Protein AF-A0AAW1SME8-F1 (afdb_monomer)

Structure (mmCIF, N/CA/C/O backbone):
data_AF-A0AAW1SME8-F1
#
_entry.id   AF-A0AAW1SME8-F1
#
loop_
_atom_site.group_PDB
_atom_site.id
_atom_site.type_symbol
_atom_site.label_atom_id
_atom_site.label_alt_id
_atom_site.label_comp_id
_atom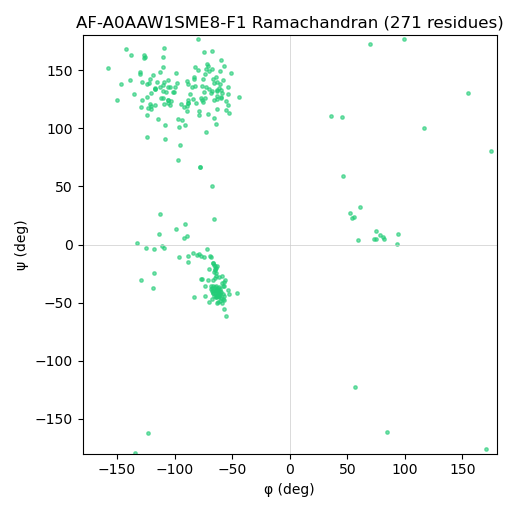_site.label_asym_id
_atom_site.label_entity_id
_atom_site.label_seq_id
_atom_site.pdbx_PDB_ins_code
_atom_site.Cartn_x
_atom_site.Cartn_y
_atom_site.Cartn_z
_atom_site.occupancy
_atom_site.B_iso_or_equiv
_atom_site.auth_seq_id
_atom_site.auth_comp_id
_atom_site.auth_asym_id
_atom_site.auth_atom_id
_atom_site.pdbx_PDB_model_num
ATOM 1 N N . MET A 1 1 ? -19.811 2.000 -17.789 1.00 40.28 1 MET A N 1
ATOM 2 C CA . MET A 1 1 ? -19.551 3.130 -16.869 1.00 40.28 1 MET A CA 1
ATOM 3 C C . MET A 1 1 ? -18.422 2.740 -15.931 1.00 40.28 1 MET A C 1
ATOM 5 O O . MET A 1 1 ? -18.573 1.763 -15.214 1.00 40.28 1 MET A O 1
ATOM 9 N N . ARG A 1 2 ? -17.283 3.439 -15.961 1.00 51.81 2 ARG A N 1
ATOM 10 C CA . ARG A 1 2 ? -16.283 3.337 -14.888 1.00 51.81 2 ARG A CA 1
ATOM 11 C C . ARG A 1 2 ? -16.635 4.415 -13.868 1.00 51.81 2 ARG A C 1
ATOM 13 O O . ARG A 1 2 ? -16.448 5.591 -14.146 1.00 51.81 2 ARG A O 1
ATOM 20 N N . CYS A 1 3 ? -17.239 4.009 -12.759 1.00 68.62 3 CYS A N 1
ATOM 21 C CA . CYS A 1 3 ? -17.529 4.879 -11.625 1.00 68.62 3 CYS A CA 1
ATOM 22 C C . CYS A 1 3 ? -16.360 4.745 -10.648 1.00 68.62 3 CYS A C 1
ATOM 24 O O . CYS A 1 3 ? -16.183 3.693 -10.037 1.00 68.62 3 CYS A O 1
ATOM 26 N N . THR A 1 4 ? -15.521 5.770 -10.557 1.00 83.25 4 THR A N 1
ATOM 27 C CA . THR A 1 4 ? -14.580 5.910 -9.443 1.00 83.25 4 THR A CA 1
ATOM 28 C C . THR A 1 4 ? -15.304 6.626 -8.312 1.00 83.25 4 THR A C 1
ATOM 30 O O . THR A 1 4 ? -15.912 7.670 -8.545 1.00 83.25 4 THR A O 1
ATOM 33 N N . LEU A 1 5 ? -15.254 6.070 -7.102 1.00 89.38 5 LEU A N 1
ATOM 34 C CA . LEU A 1 5 ? -15.845 6.698 -5.921 1.00 89.38 5 LEU A CA 1
ATOM 35 C C . LEU A 1 5 ? -15.136 8.025 -5.605 1.00 89.38 5 LEU A C 1
ATOM 37 O O . LEU A 1 5 ? -13.920 8.132 -5.777 1.00 89.38 5 LEU A O 1
ATOM 41 N N . SER A 1 6 ? -15.890 9.022 -5.131 1.00 94.62 6 SER A N 1
ATOM 42 C CA . SER A 1 6 ? -15.292 10.228 -4.545 1.00 94.62 6 SER A CA 1
ATOM 43 C C . SER A 1 6 ? -14.587 9.893 -3.227 1.00 94.62 6 SER A C 1
ATOM 45 O O . SER A 1 6 ? -14.798 8.821 -2.655 1.00 94.62 6 SER A O 1
ATOM 47 N N . ILE A 1 7 ? -13.772 10.817 -2.712 1.00 95.50 7 ILE A N 1
ATOM 48 C CA . ILE A 1 7 ? -13.099 10.630 -1.420 1.00 95.50 7 ILE A CA 1
ATOM 49 C C . ILE A 1 7 ? -14.123 10.461 -0.294 1.00 95.50 7 ILE A C 1
ATOM 51 O O . ILE A 1 7 ? -13.982 9.564 0.528 1.00 95.50 7 ILE A O 1
ATOM 55 N N . GLU A 1 8 ? -15.191 11.252 -0.287 1.00 96.25 8 GLU A N 1
ATOM 56 C CA . GLU A 1 8 ? -16.262 11.165 0.708 1.00 96.25 8 GLU A CA 1
ATOM 57 C C . GLU A 1 8 ? -16.999 9.824 0.617 1.00 96.25 8 GLU A C 1
ATOM 59 O O . GLU A 1 8 ? -17.300 9.208 1.639 1.00 96.25 8 GLU A O 1
ATOM 64 N N . ALA A 1 9 ? -17.243 9.331 -0.602 1.00 96.44 9 ALA A N 1
ATOM 65 C CA . ALA A 1 9 ? -17.854 8.024 -0.812 1.00 96.44 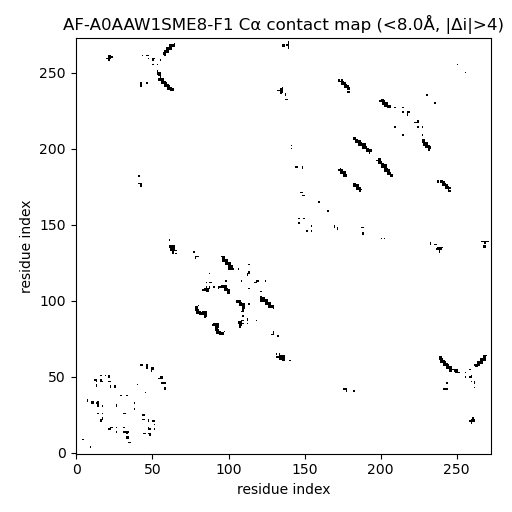9 ALA A CA 1
ATOM 66 C C . ALA A 1 9 ? -16.930 6.879 -0.360 1.00 96.44 9 ALA A C 1
ATOM 68 O O . ALA A 1 9 ? -17.407 5.907 0.223 1.00 96.44 9 ALA A O 1
ATOM 69 N N . LEU A 1 10 ? -15.613 7.001 -0.567 1.00 96.69 10 LEU A N 1
ATOM 70 C CA . LEU A 1 10 ? -14.625 6.058 -0.032 1.00 96.69 10 LEU A CA 1
ATOM 71 C C . LEU A 1 10 ? -14.601 6.077 1.500 1.00 96.69 10 LEU A C 1
ATOM 73 O O . LEU A 1 10 ? -14.616 5.014 2.115 1.00 96.69 10 LEU A O 1
ATOM 77 N N . GLN A 1 11 ? -14.615 7.261 2.118 1.00 98.19 11 GLN A N 1
ATOM 78 C CA . GLN A 1 11 ? -14.686 7.409 3.575 1.00 98.19 11 GLN A CA 1
ATOM 79 C C . GLN A 1 11 ? -15.938 6.724 4.140 1.00 98.19 11 GLN A C 1
ATOM 81 O O . GLN A 1 11 ? -15.833 5.942 5.083 1.00 98.19 11 GLN A O 1
ATOM 86 N N . ALA A 1 12 ? -17.102 6.959 3.528 1.00 98.12 12 ALA A N 1
ATOM 87 C CA . ALA A 1 12 ? -18.358 6.333 3.934 1.00 98.12 12 ALA A CA 1
ATOM 88 C C . ALA A 1 12 ? -18.333 4.806 3.755 1.00 98.12 12 ALA A C 1
ATOM 90 O O . ALA A 1 12 ? -18.831 4.069 4.604 1.00 98.12 12 ALA A O 1
ATOM 91 N N . ALA A 1 13 ? -17.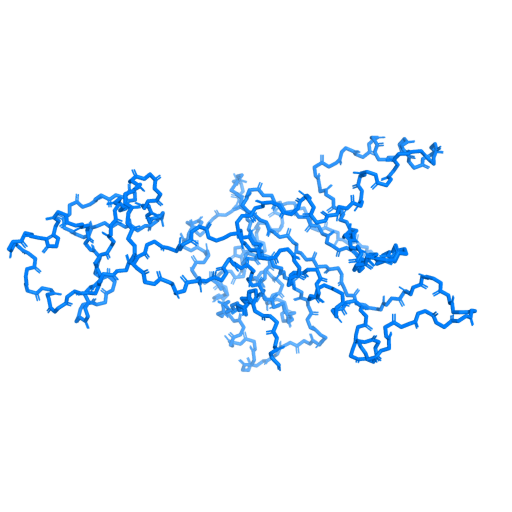721 4.311 2.676 1.00 98.00 13 ALA A N 1
ATOM 92 C CA . ALA A 1 13 ? -17.612 2.878 2.429 1.00 98.00 13 ALA A CA 1
ATOM 93 C C . ALA A 1 13 ? -16.680 2.176 3.437 1.00 98.00 13 ALA A C 1
ATOM 95 O O . ALA A 1 13 ? -16.973 1.060 3.863 1.00 98.00 13 ALA A O 1
ATOM 96 N N . VAL A 1 14 ? -15.595 2.830 3.869 1.00 98.44 14 VAL A N 1
ATOM 97 C CA . VAL A 1 14 ? -14.733 2.314 4.948 1.00 98.44 14 VAL A CA 1
ATOM 98 C C . VAL A 1 14 ? -15.494 2.272 6.275 1.00 98.44 14 VAL A C 1
ATOM 100 O O . VAL A 1 14 ? -15.461 1.256 6.966 1.00 98.44 14 VAL A O 1
ATOM 103 N N . GLU A 1 15 ? -16.240 3.327 6.618 1.00 98.50 15 GLU A N 1
ATOM 104 C CA . GLU A 1 15 ? -17.085 3.325 7.821 1.00 98.50 15 GLU A CA 1
ATOM 105 C C . GLU A 1 15 ? -18.137 2.205 7.787 1.00 98.50 15 GLU A C 1
ATOM 107 O O . GLU A 1 15 ? -18.342 1.520 8.791 1.00 98.50 15 GLU A O 1
ATOM 112 N N . ALA A 1 16 ? -18.759 1.959 6.630 1.00 98.50 16 ALA A N 1
ATOM 113 C CA . ALA A 1 16 ? -19.690 0.849 6.446 1.00 98.50 16 ALA A CA 1
ATOM 114 C C . ALA A 1 16 ? -19.004 -0.521 6.624 1.00 98.50 16 ALA A C 1
ATOM 116 O O . ALA A 1 16 ? -19.568 -1.418 7.257 1.00 98.50 16 ALA A O 1
ATOM 117 N N . ALA A 1 17 ? -17.767 -0.684 6.141 1.00 98.44 17 ALA A N 1
ATOM 118 C CA . ALA A 1 17 ? -16.976 -1.893 6.377 1.00 98.44 17 ALA A CA 1
ATOM 119 C C . ALA A 1 17 ? -16.712 -2.111 7.879 1.00 98.44 17 ALA A C 1
ATOM 121 O O . ALA A 1 17 ? -16.883 -3.226 8.386 1.00 98.44 17 ALA A O 1
ATOM 122 N N . TRP A 1 18 ? -16.375 -1.049 8.616 1.00 98.50 18 TRP A N 1
ATOM 123 C CA . TRP A 1 18 ? -16.206 -1.109 10.069 1.00 98.50 18 TRP A CA 1
ATOM 124 C C . TRP A 1 18 ? -17.494 -1.501 10.796 1.00 98.50 18 TRP A C 1
ATOM 126 O O . TRP A 1 18 ? -17.460 -2.357 11.682 1.00 98.50 18 TRP A O 1
ATOM 136 N N . GLN A 1 19 ? -18.640 -0.942 10.394 1.00 98.12 19 GLN A N 1
ATOM 137 C CA . GLN A 1 19 ? -19.956 -1.311 10.934 1.00 98.12 19 GLN A CA 1
ATOM 138 C C . GLN A 1 19 ? -20.299 -2.784 10.666 1.00 98.12 19 GLN A C 1
ATOM 140 O O . GLN A 1 19 ? -20.837 -3.464 11.538 1.00 98.12 19 GLN A O 1
ATOM 145 N N . ALA A 1 20 ? -19.908 -3.318 9.504 1.00 98.00 20 ALA A N 1
ATOM 146 C CA . ALA A 1 20 ? -20.034 -4.741 9.177 1.00 98.00 20 ALA A CA 1
ATOM 147 C C . ALA A 1 20 ? -19.044 -5.645 9.954 1.00 98.00 20 ALA A C 1
ATOM 149 O O . ALA A 1 20 ? -19.106 -6.881 9.872 1.00 98.00 20 ALA A O 1
ATOM 150 N N . GLY A 1 21 ? -18.150 -5.049 10.746 1.00 97.69 21 GLY A N 1
ATOM 151 C CA . GLY A 1 21 ? -17.227 -5.723 11.652 1.00 97.69 21 GLY A CA 1
ATOM 152 C C . GLY A 1 21 ? -15.844 -6.004 11.072 1.00 97.69 21 GLY A C 1
ATOM 153 O O . GLY A 1 21 ? -15.085 -6.722 11.723 1.00 97.69 21 GLY A O 1
ATOM 154 N N . PHE A 1 22 ? -15.514 -5.476 9.890 1.00 98.12 22 PHE A N 1
ATOM 155 C CA . PHE A 1 22 ? -14.155 -5.534 9.352 1.00 98.12 22 PHE A CA 1
ATOM 156 C C . PHE A 1 22 ? -13.257 -4.564 10.120 1.00 98.12 22 PHE A C 1
ATOM 158 O O . PHE A 1 22 ? -13.659 -3.442 10.398 1.00 98.12 22 PHE A O 1
ATOM 165 N N . ASP A 1 23 ? -12.055 -5.009 10.473 1.00 96.94 23 ASP A N 1
ATOM 166 C CA . ASP A 1 23 ? -11.003 -4.191 11.083 1.00 96.94 23 ASP A CA 1
ATOM 167 C C . ASP A 1 23 ? -11.452 -3.281 12.242 1.00 96.94 23 ASP A C 1
ATOM 169 O O . ASP A 1 23 ? -11.290 -2.060 12.243 1.00 96.94 23 ASP A O 1
ATOM 173 N N . ARG A 1 24 ? -12.009 -3.896 13.289 1.00 94.25 24 ARG A N 1
ATOM 174 C CA . ARG A 1 24 ? -12.420 -3.168 14.502 1.00 94.25 24 ARG A CA 1
ATOM 175 C C . ARG A 1 24 ? -11.275 -2.368 15.135 1.00 94.25 24 ARG A C 1
ATOM 177 O O . ARG A 1 24 ? -11.538 -1.334 15.739 1.00 94.25 24 ARG A O 1
ATOM 184 N N . ARG A 1 25 ? -10.029 -2.841 15.002 1.00 92.69 25 ARG A N 1
ATOM 185 C CA . ARG A 1 25 ? -8.838 -2.170 15.542 1.00 92.69 25 ARG A CA 1
ATOM 186 C C . ARG A 1 25 ? -8.537 -0.880 14.776 1.00 92.69 25 ARG A C 1
ATOM 188 O O . ARG A 1 25 ? -8.416 0.158 15.421 1.00 92.69 25 ARG A O 1
ATOM 195 N N . GLY A 1 26 ? -8.492 -0.916 13.441 1.00 90.75 26 GLY A N 1
ATOM 196 C CA . GLY A 1 26 ? -8.327 0.296 12.626 1.00 90.75 26 GLY A CA 1
ATOM 197 C C . GLY A 1 26 ? -9.466 1.297 12.838 1.00 90.75 26 GLY A C 1
ATOM 198 O O . GLY A 1 26 ? -9.228 2.492 13.024 1.00 90.75 26 GLY A O 1
ATOM 199 N N . ALA A 1 27 ? -10.705 0.804 12.961 1.00 95.44 27 ALA A N 1
ATOM 200 C CA . ALA A 1 27 ? -11.857 1.642 13.294 1.00 95.44 27 ALA A CA 1
ATOM 201 C C . ALA A 1 27 ? -11.665 2.394 14.624 1.00 95.44 27 ALA A C 1
ATOM 203 O O . ALA A 1 27 ? -11.867 3.606 14.679 1.00 95.44 27 ALA A O 1
ATOM 204 N N . GLN A 1 28 ? -11.228 1.703 15.682 1.00 94.81 28 GLN A N 1
ATOM 205 C CA . GLN A 1 28 ? -10.958 2.309 16.992 1.00 94.81 28 GLN A CA 1
ATOM 206 C C . GLN A 1 28 ? -9.833 3.348 16.929 1.00 94.81 28 GLN A C 1
ATOM 208 O O . GLN A 1 28 ? -9.991 4.446 17.462 1.00 94.81 28 GLN A O 1
ATOM 213 N N . GLN A 1 29 ? -8.732 3.041 16.234 1.00 91.44 29 GLN A N 1
ATOM 214 C CA . GLN A 1 29 ? -7.595 3.957 16.061 1.00 91.44 29 GLN A CA 1
ATOM 215 C C . GLN A 1 29 ? -8.000 5.276 15.394 1.00 91.44 29 GLN A C 1
ATOM 217 O O . GLN A 1 29 ? -7.465 6.335 15.718 1.00 91.44 29 GLN A O 1
ATOM 222 N N . LEU A 1 30 ? -8.982 5.226 14.493 1.00 93.31 30 LEU A N 1
ATOM 223 C CA . LEU A 1 30 ? -9.508 6.394 13.794 1.00 93.31 30 LEU A CA 1
ATOM 224 C C . LEU A 1 30 ? -10.807 6.923 14.417 1.00 93.31 30 LEU A C 1
ATOM 226 O O . LEU A 1 30 ? -11.466 7.777 13.823 1.00 93.31 30 LEU A O 1
ATOM 230 N N . GLY A 1 31 ? -11.178 6.482 15.622 1.00 95.88 31 GLY A N 1
ATOM 231 C CA . GLY A 1 31 ? -12.357 6.966 16.346 1.00 95.88 31 GLY A CA 1
ATOM 232 C C . GLY A 1 31 ? -13.678 6.715 15.613 1.00 95.88 31 GLY A C 1
ATOM 233 O O . GLY A 1 31 ? -14.582 7.542 15.691 1.00 95.88 31 GLY A O 1
ATOM 234 N N . HIS A 1 32 ? -13.759 5.620 14.853 1.00 96.44 32 HIS A N 1
ATOM 235 C CA . HIS A 1 32 ? -14.924 5.165 14.087 1.00 96.44 32 HIS A CA 1
ATOM 236 C C . HIS A 1 32 ? -15.487 6.194 13.095 1.00 96.44 32 HIS A C 1
ATOM 238 O O . HIS A 1 32 ? -16.662 6.127 12.739 1.00 96.44 32 HIS A O 1
ATOM 244 N N . ARG A 1 33 ? -14.667 7.159 12.654 1.00 97.56 33 ARG A N 1
ATOM 245 C CA . ARG A 1 33 ? -15.122 8.240 11.776 1.00 97.56 33 ARG A CA 1
ATOM 246 C C . ARG A 1 33 ? -14.034 8.753 10.839 1.00 97.56 33 ARG A C 1
ATOM 248 O O . ARG A 1 33 ? -13.002 9.257 11.293 1.00 97.56 33 ARG A O 1
ATOM 255 N N . LEU A 1 34 ? -14.336 8.723 9.548 1.00 98.06 34 LEU A N 1
ATOM 256 C CA . LEU A 1 34 ? -13.575 9.272 8.432 1.00 98.06 34 LEU A CA 1
ATOM 257 C C . LEU A 1 34 ? -14.334 10.355 7.664 1.00 98.06 34 LEU A C 1
ATOM 259 O O . LEU A 1 34 ? -13.698 11.324 7.249 1.00 98.06 34 LEU A O 1
ATOM 263 N N . VAL A 1 35 ? -15.651 10.224 7.483 1.00 98.00 35 VAL A N 1
ATOM 264 C CA . VAL A 1 35 ? -16.456 11.145 6.672 1.00 98.00 35 VAL A CA 1
ATOM 265 C C . VAL A 1 35 ? -16.358 12.563 7.227 1.00 98.00 35 VAL A C 1
ATOM 267 O O . VAL A 1 35 ? -16.590 12.818 8.415 1.00 98.00 35 VAL A O 1
ATOM 270 N N . GLY A 1 36 ? -15.997 13.498 6.345 1.00 96.31 36 GLY A N 1
ATOM 271 C CA . GLY A 1 36 ? -15.801 14.907 6.691 1.00 96.31 36 GLY A CA 1
ATOM 272 C C . GLY A 1 36 ? -14.502 15.186 7.453 1.00 96.31 36 GLY A C 1
ATOM 273 O O . GLY A 1 36 ? -14.325 16.281 7.984 1.00 96.31 36 GLY A O 1
ATOM 274 N N . THR A 1 37 ? -13.586 14.219 7.524 1.00 97.38 37 THR A N 1
ATOM 275 C CA . THR A 1 37 ? -12.263 14.388 8.138 1.00 97.38 37 THR A CA 1
ATOM 276 C C . THR A 1 37 ? -11.152 14.403 7.085 1.00 97.38 37 THR A C 1
ATOM 278 O O . THR A 1 37 ? -11.359 14.065 5.920 1.00 97.38 37 THR A O 1
ATOM 281 N N . ARG A 1 38 ? -9.940 14.777 7.516 1.00 95.31 38 ARG A N 1
ATOM 282 C CA . ARG A 1 38 ? -8.692 14.669 6.738 1.00 95.31 38 ARG A CA 1
ATOM 283 C C . ARG A 1 38 ? -7.727 13.645 7.342 1.00 95.31 38 ARG A C 1
ATOM 285 O O . ARG A 1 38 ? -6.513 13.793 7.222 1.00 95.31 38 ARG A O 1
ATOM 292 N N . LYS A 1 39 ? -8.261 12.657 8.068 1.00 94.19 39 LYS A N 1
ATOM 293 C CA . LYS A 1 39 ? -7.449 11.602 8.680 1.00 94.19 39 LYS A CA 1
ATOM 294 C C . LYS A 1 39 ? -6.763 10.796 7.588 1.00 94.19 39 LYS A C 1
ATOM 296 O O . LYS A 1 39 ? -7.354 10.520 6.545 1.00 94.19 39 LYS A O 1
ATOM 301 N N . TRP A 1 40 ? -5.510 10.452 7.837 1.00 92.06 40 TRP A N 1
ATOM 302 C CA . TRP A 1 40 ? -4.762 9.595 6.935 1.00 92.0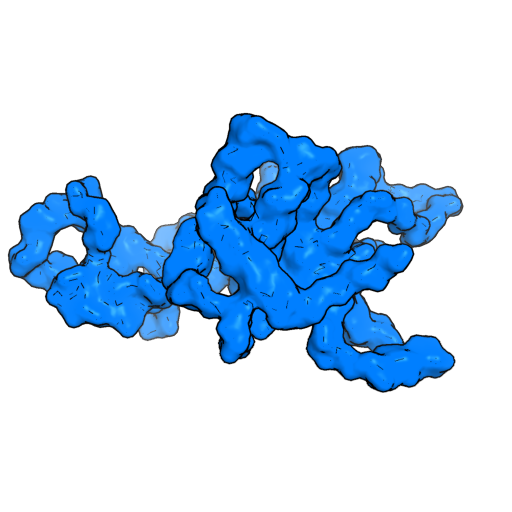6 40 TRP A CA 1
ATOM 303 C C . TRP A 1 40 ? -5.233 8.163 7.138 1.00 92.06 40 TRP A C 1
ATOM 305 O O . TRP A 1 40 ? -5.442 7.733 8.271 1.00 92.06 40 TRP A O 1
ATOM 315 N N . VAL A 1 41 ? -5.425 7.468 6.024 1.00 93.81 41 VAL A N 1
ATOM 316 C CA . VAL A 1 41 ? -5.760 6.047 5.983 1.00 93.81 41 VAL A CA 1
ATOM 317 C C . VAL A 1 41 ? -4.564 5.280 5.441 1.00 93.81 41 VAL A C 1
ATOM 319 O O . VAL A 1 41 ? -3.748 5.832 4.697 1.00 93.81 41 VAL A O 1
ATOM 322 N N . GLY A 1 42 ? -4.453 4.021 5.830 1.00 93.50 42 GLY A N 1
ATOM 323 C CA . GLY A 1 42 ? -3.374 3.140 5.428 1.00 93.50 42 GLY A CA 1
ATOM 324 C C . GLY A 1 42 ? -3.862 1.866 4.756 1.00 93.50 42 GLY A C 1
ATOM 325 O O . GLY A 1 42 ? -4.999 1.728 4.296 1.00 93.50 42 GLY A O 1
ATOM 326 N N . THR A 1 43 ? -2.950 0.904 4.720 1.00 95.19 43 THR A N 1
ATOM 327 C CA . THR A 1 43 ? -3.150 -0.424 4.142 1.00 95.19 43 THR A CA 1
ATOM 328 C C . THR A 1 43 ? -4.331 -1.168 4.774 1.00 95.19 43 THR A C 1
ATOM 330 O O . THR A 1 43 ? -5.047 -1.890 4.082 1.00 95.19 43 THR A O 1
ATOM 333 N N . THR A 1 44 ? -4.554 -0.985 6.077 1.00 95.25 44 THR A N 1
ATOM 334 C CA . THR A 1 44 ? -5.615 -1.643 6.852 1.00 95.25 44 THR A CA 1
ATOM 335 C C . THR A 1 44 ? -7.005 -1.174 6.438 1.00 95.25 44 THR A C 1
ATOM 337 O O . THR A 1 44 ? -7.853 -2.007 6.124 1.00 95.25 44 THR A O 1
ATOM 340 N N . GLU A 1 45 ? -7.225 0.134 6.298 1.00 97.62 45 GLU A N 1
ATOM 341 C CA . GLU A 1 45 ? -8.517 0.678 5.858 1.00 97.62 45 GLU A CA 1
ATOM 342 C C . GLU A 1 45 ? -8.827 0.300 4.408 1.00 97.62 45 GLU A C 1
ATOM 344 O O . GLU A 1 45 ? -9.960 -0.070 4.089 1.00 97.62 45 GLU A O 1
ATOM 349 N N . ALA A 1 46 ? -7.816 0.328 3.533 1.00 97.50 46 ALA A N 1
ATOM 350 C CA . ALA A 1 46 ? -7.962 -0.122 2.152 1.00 97.50 46 ALA A CA 1
ATOM 351 C C . ALA A 1 46 ? -8.333 -1.616 2.083 1.00 97.50 46 ALA A C 1
ATOM 353 O O . ALA A 1 46 ? -9.244 -2.002 1.345 1.00 97.50 46 ALA A O 1
ATOM 354 N N . ALA A 1 47 ? -7.681 -2.457 2.892 1.00 97.81 47 ALA A N 1
ATOM 355 C CA . ALA A 1 47 ? -7.992 -3.879 2.974 1.00 97.81 47 ALA A CA 1
ATOM 356 C C . ALA A 1 47 ? -9.385 -4.131 3.569 1.00 97.81 47 ALA A C 1
ATOM 358 O O . ALA A 1 47 ? -10.109 -4.980 3.051 1.00 97.81 47 ALA A O 1
ATOM 359 N N . ALA A 1 48 ? -9.786 -3.399 4.612 1.00 98.06 48 ALA A N 1
ATOM 360 C CA . ALA A 1 48 ? -11.115 -3.499 5.213 1.00 98.06 48 ALA A CA 1
ATOM 361 C C . ALA A 1 48 ? -12.214 -3.172 4.194 1.00 98.06 48 ALA A C 1
ATOM 363 O O . ALA A 1 48 ? -13.168 -3.941 4.051 1.00 98.06 48 ALA A O 1
ATOM 364 N N . LEU A 1 49 ? -12.035 -2.087 3.431 1.00 98.19 49 LEU A N 1
ATOM 365 C CA . LEU A 1 49 ? -12.945 -1.699 2.358 1.00 98.19 49 LEU A CA 1
ATOM 366 C C . LEU A 1 49 ? -13.091 -2.821 1.324 1.00 98.19 49 LEU A C 1
ATOM 368 O O . LEU A 1 49 ? -14.201 -3.290 1.081 1.00 98.19 49 LEU A O 1
ATOM 372 N N . LEU A 1 50 ? -11.980 -3.289 0.748 1.00 97.88 50 LEU A N 1
ATOM 373 C CA . LEU A 1 50 ? -11.997 -4.324 -0.292 1.00 97.88 50 LEU A CA 1
ATOM 374 C C . LEU A 1 50 ? -12.599 -5.641 0.218 1.00 97.88 50 LEU A C 1
ATOM 376 O O . LEU A 1 50 ? -13.449 -6.236 -0.446 1.00 97.88 50 LEU A O 1
ATOM 380 N N . ARG A 1 51 ? -12.214 -6.075 1.422 1.00 98.12 51 ARG A N 1
ATOM 381 C CA . ARG A 1 51 ? -12.722 -7.311 2.036 1.00 98.12 51 ARG A CA 1
ATOM 382 C C . ARG A 1 51 ? -14.211 -7.245 2.344 1.00 98.12 51 ARG A C 1
ATOM 384 O O . ARG A 1 51 ? -14.862 -8.284 2.288 1.00 98.12 51 ARG A O 1
ATOM 391 N N . SER A 1 52 ? -14.770 -6.061 2.601 1.00 97.88 52 SER A N 1
ATOM 392 C CA . SER A 1 52 ? -16.218 -5.915 2.795 1.00 97.88 52 SER A CA 1
ATOM 393 C C . SER A 1 52 ? -17.031 -6.258 1.539 1.00 97.88 52 SER A C 1
ATOM 395 O O . SER A 1 52 ? -18.160 -6.727 1.654 1.00 97.88 52 SER A O 1
ATOM 397 N N . PHE A 1 53 ? -16.421 -6.150 0.352 1.00 96.62 53 PHE A N 1
ATOM 398 C CA . PHE A 1 53 ? -16.974 -6.624 -0.923 1.00 96.62 53 PHE A CA 1
ATOM 399 C C . PHE A 1 53 ? -16.616 -8.086 -1.253 1.00 96.62 53 PHE A C 1
ATOM 401 O O . PHE A 1 53 ? -16.873 -8.549 -2.362 1.00 96.62 53 PHE A O 1
ATOM 408 N N . GLY A 1 54 ? -15.990 -8.819 -0.328 1.00 97.38 54 GLY A N 1
ATOM 409 C CA . GLY A 1 54 ? -15.522 -10.189 -0.550 1.00 97.38 54 GLY A CA 1
ATOM 410 C C . GLY A 1 54 ? -14.221 -10.295 -1.349 1.00 97.38 54 GLY A C 1
ATOM 411 O O . GLY A 1 54 ? -13.816 -11.400 -1.700 1.00 97.38 54 GLY A O 1
ATOM 412 N N . ILE A 1 55 ? -13.534 -9.184 -1.630 1.00 97.69 55 ILE A N 1
ATOM 413 C CA . ILE A 1 55 ? -12.245 -9.210 -2.331 1.00 97.69 55 ILE A CA 1
ATOM 414 C C . ILE A 1 55 ? -11.162 -9.707 -1.368 1.00 97.69 55 ILE A C 1
ATOM 416 O O . ILE A 1 55 ? -11.020 -9.205 -0.249 1.00 97.69 55 ILE A O 1
ATOM 420 N N . ARG A 1 56 ? -10.352 -10.673 -1.814 1.00 97.06 56 ARG A N 1
ATOM 421 C CA . ARG A 1 56 ? -9.275 -11.280 -1.018 1.00 97.06 56 ARG A CA 1
ATOM 422 C C . ARG A 1 56 ? -8.030 -10.391 -0.950 1.00 97.06 56 ARG A C 1
ATOM 424 O O . ARG A 1 56 ? -6.970 -10.725 -1.472 1.00 97.06 56 ARG A O 1
ATOM 431 N N . ALA A 1 57 ? -8.155 -9.239 -0.299 1.00 97.56 57 ALA A N 1
ATOM 432 C CA . ALA A 1 57 ? -7.022 -8.354 -0.047 1.00 97.56 57 ALA A CA 1
ATOM 433 C C . ALA A 1 57 ? -6.114 -8.925 1.059 1.00 97.56 57 ALA A C 1
ATOM 435 O O . ALA A 1 57 ? -6.576 -9.212 2.168 1.00 97.56 57 ALA A O 1
ATOM 436 N N . ARG A 1 58 ? -4.817 -9.065 0.793 1.00 95.38 58 ARG A N 1
ATOM 437 C CA . ARG A 1 58 ? -3.783 -9.531 1.733 1.00 95.38 58 ARG A CA 1
ATOM 438 C C . ARG A 1 58 ? -2.816 -8.403 2.052 1.00 95.38 58 ARG A C 1
ATOM 440 O O . ARG A 1 58 ? -2.576 -7.563 1.195 1.00 95.38 58 ARG A O 1
ATOM 447 N N . VAL A 1 59 ? -2.267 -8.405 3.265 1.00 94.00 59 VAL A N 1
ATOM 448 C CA . VAL A 1 59 ? -1.308 -7.397 3.739 1.00 94.00 59 VAL A CA 1
ATOM 449 C C . VAL A 1 59 ? 0.018 -8.083 4.045 1.00 94.00 59 VAL A C 1
ATOM 451 O O . VAL A 1 59 ? 0.035 -9.146 4.664 1.00 94.00 59 VAL A O 1
ATOM 454 N N . VAL A 1 60 ? 1.115 -7.483 3.602 1.00 92.06 60 VAL A N 1
ATOM 455 C CA . VAL A 1 60 ? 2.483 -7.950 3.823 1.00 92.06 60 VAL A CA 1
ATOM 456 C C . VAL A 1 60 ? 3.266 -6.827 4.477 1.00 92.06 60 VAL A C 1
ATOM 458 O O . VAL A 1 60 ? 3.300 -5.720 3.941 1.00 92.06 60 VAL A O 1
ATOM 461 N N . ASP A 1 61 ? 3.899 -7.130 5.604 1.00 89.38 61 ASP A N 1
ATOM 462 C CA . ASP A 1 61 ? 4.754 -6.202 6.332 1.00 89.38 61 ASP A CA 1
ATOM 463 C C . ASP A 1 61 ? 6.220 -6.517 6.034 1.00 89.38 61 ASP A C 1
ATOM 465 O O . ASP A 1 61 ? 6.663 -7.663 6.148 1.00 89.38 61 ASP A O 1
ATOM 469 N N . PHE A 1 62 ? 6.979 -5.481 5.691 1.00 88.19 62 PHE A N 1
ATOM 470 C CA . PHE A 1 62 ? 8.423 -5.534 5.524 1.00 88.19 62 PHE A CA 1
ATOM 471 C C . PHE A 1 62 ? 9.064 -4.656 6.594 1.00 88.19 62 PHE A C 1
ATOM 473 O O . PHE A 1 62 ? 8.992 -3.425 6.532 1.00 88.19 62 PHE A O 1
ATOM 480 N N . THR A 1 63 ? 9.690 -5.295 7.578 1.00 79.81 63 THR A N 1
ATOM 481 C CA . THR A 1 63 ? 10.374 -4.631 8.693 1.00 79.81 63 THR A CA 1
ATOM 482 C C . THR A 1 63 ? 11.821 -5.119 8.789 1.00 79.81 63 THR A C 1
ATOM 484 O O . THR A 1 63 ? 12.202 -6.136 8.200 1.00 79.81 63 THR A O 1
ATOM 487 N N . GLY A 1 64 ? 12.679 -4.368 9.480 1.00 63.00 64 GLY A N 1
ATOM 488 C CA . GLY A 1 64 ? 14.068 -4.776 9.688 1.00 63.00 64 GLY A CA 1
ATOM 489 C C . GLY A 1 64 ? 14.178 -6.062 10.507 1.00 63.00 64 GLY A C 1
ATOM 490 O O . GLY A 1 64 ? 13.571 -6.189 11.567 1.00 63.00 64 GLY A O 1
ATOM 491 N N . ALA A 1 65 ? 14.986 -7.016 10.036 1.00 46.00 65 ALA A N 1
ATOM 492 C CA . ALA A 1 65 ? 15.294 -8.223 10.794 1.00 46.00 65 ALA A CA 1
ATOM 493 C C . ALA A 1 65 ? 16.186 -7.898 12.006 1.00 46.00 65 ALA A C 1
ATOM 495 O O . ALA A 1 65 ? 17.200 -7.209 11.889 1.00 46.00 65 ALA A O 1
ATOM 496 N N . SER A 1 66 ? 15.831 -8.448 13.165 1.00 39.75 66 SER A N 1
ATOM 497 C CA . SER A 1 66 ? 16.634 -8.435 14.386 1.00 39.75 66 SER A CA 1
ATOM 498 C C . SER A 1 66 ? 17.946 -9.207 14.188 1.00 39.75 66 SER A C 1
ATOM 500 O O . SER A 1 66 ? 17.925 -10.427 13.995 1.00 39.75 66 SER A O 1
ATOM 502 N N . GLN A 1 67 ? 19.092 -8.530 14.290 1.00 37.25 67 GLN A N 1
ATOM 503 C CA . GLN A 1 67 ? 20.337 -9.208 14.650 1.00 37.25 67 GLN A CA 1
ATOM 504 C C . GLN A 1 67 ? 20.326 -9.436 16.161 1.00 37.25 67 GLN A C 1
ATOM 506 O O . GLN A 1 67 ? 20.403 -8.498 16.948 1.00 37.25 67 GLN A O 1
ATOM 511 N N . SER A 1 68 ? 20.217 -10.696 16.569 1.00 34.19 68 SER A N 1
ATOM 512 C CA . SER A 1 68 ? 20.674 -11.127 17.882 1.00 34.19 68 SER A CA 1
ATOM 513 C C . SER A 1 68 ? 22.203 -11.150 17.858 1.00 34.19 68 SER A C 1
ATOM 515 O O . SER A 1 68 ? 22.800 -12.125 17.401 1.00 34.19 68 SER A O 1
ATOM 517 N N . THR A 1 69 ? 22.844 -10.088 18.331 1.00 30.59 69 THR A N 1
ATOM 518 C CA . THR A 1 69 ? 24.266 -10.120 18.685 1.00 30.59 69 THR A CA 1
ATOM 519 C C . THR A 1 69 ? 24.443 -9.569 20.090 1.00 30.59 69 THR A C 1
ATOM 521 O O . THR A 1 69 ? 24.086 -8.438 20.410 1.00 30.59 69 THR A O 1
ATOM 524 N N . SER A 1 70 ? 24.944 -10.448 20.949 1.00 34.31 70 SER A N 1
ATOM 525 C CA . SER A 1 70 ? 25.286 -10.211 22.341 1.00 34.31 70 SER A CA 1
ATOM 526 C C . SER A 1 70 ? 26.230 -9.016 22.525 1.00 34.31 70 SER A C 1
ATOM 528 O O . SER A 1 70 ? 27.230 -8.902 21.827 1.00 34.31 70 SER A O 1
ATOM 530 N N . GLN A 1 71 ? 25.898 -8.197 23.529 1.00 41.03 71 GLN A N 1
ATOM 531 C CA . GLN A 1 71 ? 26.762 -7.384 24.403 1.00 41.03 71 GLN A CA 1
ATOM 532 C C . GLN A 1 71 ? 27.905 -6.552 23.785 1.00 41.03 71 GLN A C 1
ATOM 534 O O . GLN A 1 71 ? 28.974 -7.070 23.487 1.00 41.03 71 GLN A O 1
ATOM 539 N N . ASN A 1 72 ? 27.748 -5.221 23.787 1.00 34.38 72 ASN A N 1
ATOM 540 C CA . ASN A 1 72 ? 28.407 -4.277 24.719 1.00 34.38 72 ASN A CA 1
ATOM 541 C C . ASN A 1 72 ? 28.521 -2.870 24.106 1.00 34.38 72 ASN A C 1
ATOM 543 O O . ASN A 1 72 ? 29.093 -2.702 23.036 1.00 34.38 72 ASN A O 1
ATOM 547 N N . GLY A 1 73 ? 28.096 -1.847 24.859 1.00 30.62 73 GLY A N 1
ATOM 548 C CA . GLY A 1 73 ? 28.613 -0.480 24.699 1.00 30.62 73 GLY A CA 1
ATOM 549 C C . GLY A 1 73 ? 27.616 0.599 24.257 1.00 30.62 73 GLY A C 1
ATOM 550 O O . GLY A 1 73 ? 27.349 0.767 23.078 1.00 30.62 73 GLY A O 1
ATOM 551 N N . ARG A 1 74 ? 27.149 1.369 25.252 1.00 37.25 74 ARG A N 1
ATOM 552 C CA . ARG A 1 74 ? 26.865 2.825 25.272 1.00 37.25 74 ARG A CA 1
ATOM 553 C C . ARG A 1 74 ? 26.295 3.491 24.001 1.00 37.25 74 ARG A C 1
ATOM 555 O O . ARG A 1 74 ? 27.028 3.796 23.068 1.00 37.25 74 ARG A O 1
ATOM 562 N N . GLY A 1 75 ? 25.021 3.898 24.082 1.00 32.06 75 GLY A N 1
ATOM 563 C CA . GLY A 1 75 ? 24.402 4.880 23.179 1.00 32.06 75 GLY A CA 1
ATOM 564 C C . GLY A 1 75 ? 22.895 5.066 23.418 1.00 32.06 75 GLY A C 1
ATOM 565 O O . GLY A 1 75 ? 22.079 4.489 22.708 1.00 32.06 75 GLY A O 1
ATOM 566 N N . GLU A 1 76 ? 22.517 5.860 24.425 1.00 44.47 76 GLU A N 1
ATOM 567 C CA . GLU A 1 76 ? 21.132 6.142 24.856 1.00 44.47 76 GLU A CA 1
ATOM 568 C C . GLU A 1 76 ? 20.382 7.159 23.966 1.00 44.47 76 GLU A C 1
ATOM 570 O O . GLU A 1 76 ? 20.032 8.248 24.414 1.00 44.47 76 GLU A O 1
ATOM 575 N N . ALA A 1 77 ? 20.086 6.831 22.705 1.00 41.62 77 ALA A N 1
ATOM 576 C CA . ALA A 1 77 ? 19.318 7.759 21.853 1.00 41.62 77 ALA A CA 1
ATOM 577 C C . ALA A 1 77 ? 18.142 7.150 21.066 1.00 41.62 77 ALA A C 1
ATOM 579 O O . ALA A 1 77 ? 17.467 7.881 20.347 1.00 41.62 77 ALA A O 1
ATOM 580 N N . GLY A 1 78 ? 17.851 5.849 21.199 1.00 50.31 78 GLY A N 1
ATOM 581 C CA . GLY A 1 78 ? 16.902 5.165 20.300 1.00 50.31 78 GLY A CA 1
ATOM 582 C C . GLY A 1 78 ? 15.713 4.431 20.927 1.00 50.31 78 GLY A C 1
ATOM 583 O O . GLY A 1 78 ? 14.893 3.902 20.184 1.00 50.31 78 GLY A O 1
ATOM 584 N N . ASN A 1 79 ? 15.581 4.367 22.255 1.00 61.09 79 ASN A N 1
ATOM 585 C CA . ASN A 1 79 ? 14.612 3.460 22.882 1.00 61.09 79 ASN A CA 1
ATOM 586 C C . ASN A 1 79 ? 13.285 4.163 23.196 1.00 61.09 79 ASN A C 1
ATOM 588 O O . ASN A 1 79 ? 13.096 4.653 24.305 1.00 61.09 79 ASN A O 1
ATOM 592 N N . VAL A 1 80 ? 12.362 4.240 22.238 1.00 66.31 80 VAL A N 1
ATOM 593 C CA . VAL A 1 80 ? 10.998 4.759 22.461 1.00 66.31 80 VAL A CA 1
ATOM 594 C C . VAL A 1 80 ? 9.991 3.738 21.940 1.00 66.31 80 VAL A C 1
ATOM 596 O O . VAL A 1 80 ? 10.211 3.161 20.880 1.00 66.31 80 VAL A O 1
ATOM 599 N N . HIS A 1 81 ? 8.890 3.524 22.665 1.00 67.88 81 HIS A N 1
ATOM 600 C CA . HIS A 1 81 ? 7.773 2.662 22.263 1.00 67.88 81 HIS A CA 1
ATOM 601 C C . HIS A 1 81 ? 6.544 3.522 21.904 1.00 67.88 81 HIS A C 1
ATOM 603 O O . HIS A 1 81 ? 5.754 3.860 22.793 1.00 67.88 81 HIS A O 1
ATOM 609 N N . PRO A 1 82 ? 6.375 3.929 20.627 1.00 68.31 82 PRO A N 1
ATOM 610 C CA . PRO A 1 82 ? 5.261 4.773 20.199 1.00 68.31 82 PRO A CA 1
ATOM 611 C C . PRO A 1 82 ? 3.914 4.091 20.448 1.00 68.31 82 PRO A C 1
ATOM 613 O O . PRO A 1 82 ? 3.767 2.900 20.192 1.00 68.31 82 PRO A O 1
ATOM 616 N N . GLY A 1 83 ? 2.927 4.844 20.936 1.00 74.25 83 GLY A N 1
ATOM 617 C CA . GLY A 1 83 ? 1.571 4.328 21.164 1.00 74.25 83 GLY A CA 1
ATOM 618 C C . GLY A 1 83 ? 1.410 3.415 22.384 1.00 74.25 83 GLY A C 1
ATOM 619 O O . GLY A 1 83 ? 0.316 2.905 22.594 1.00 74.25 83 GLY A O 1
ATOM 620 N N . VAL A 1 84 ? 2.458 3.225 23.194 1.00 78.75 84 VAL A N 1
ATOM 621 C CA . VAL A 1 84 ? 2.401 2.439 24.435 1.00 78.75 84 VAL A CA 1
ATOM 622 C C . VAL A 1 84 ? 2.417 3.376 25.638 1.00 78.75 84 VAL A C 1
ATOM 624 O O . VAL A 1 84 ? 3.335 4.192 25.777 1.00 78.75 84 VAL A O 1
ATOM 627 N N . GLN A 1 85 ? 1.410 3.245 26.499 1.00 88.38 85 GLN A N 1
ATOM 628 C CA . GLN A 1 85 ? 1.274 3.981 27.753 1.00 88.38 85 GLN A CA 1
ATOM 629 C C . GLN A 1 85 ? 1.767 3.123 28.923 1.00 88.38 85 GLN A C 1
ATOM 631 O O . GLN A 1 85 ? 1.497 1.932 28.967 1.00 88.38 85 GLN A O 1
ATOM 636 N N . CYS A 1 86 ? 2.485 3.725 29.870 1.00 91.31 86 CYS A N 1
ATOM 637 C CA . CYS A 1 86 ? 2.809 3.088 31.145 1.00 91.31 86 CYS A CA 1
ATOM 638 C C . CYS A 1 86 ? 1.580 3.084 32.072 1.00 91.31 86 CYS A C 1
ATOM 640 O O . CYS A 1 86 ? 1.079 4.162 32.396 1.00 91.31 86 CYS A O 1
ATOM 642 N N . ASP A 1 87 ? 1.151 1.925 32.571 1.00 91.00 87 ASP A N 1
ATOM 643 C CA . ASP A 1 87 ? 0.016 1.787 33.500 1.00 91.00 87 ASP A CA 1
ATOM 644 C C . ASP A 1 87 ? 0.296 2.343 34.903 1.00 91.00 87 ASP A C 1
ATOM 646 O O . ASP A 1 87 ? -0.627 2.662 35.650 1.00 91.00 87 ASP A O 1
ATOM 650 N N . GLY A 1 88 ? 1.571 2.486 35.278 1.00 88.06 88 GLY A N 1
ATOM 651 C CA . GLY A 1 88 ? 1.958 3.010 36.589 1.00 88.06 88 GLY A CA 1
ATOM 652 C C . GLY A 1 88 ? 1.973 4.538 36.671 1.00 88.06 88 GLY A C 1
ATOM 653 O O . GLY A 1 88 ? 1.480 5.110 37.639 1.00 88.06 88 GLY A O 1
ATOM 654 N N . CYS A 1 89 ? 2.542 5.212 35.665 1.00 89.25 89 CYS A N 1
ATOM 655 C CA . CYS A 1 89 ? 2.718 6.673 35.670 1.00 89.25 89 CYS A CA 1
ATOM 656 C C . CYS A 1 89 ? 1.972 7.410 34.551 1.00 89.25 89 CYS A C 1
ATOM 658 O O . CYS A 1 89 ? 2.041 8.635 34.481 1.00 89.25 89 CYS A O 1
ATOM 660 N N . GLY A 1 90 ? 1.303 6.693 33.644 1.00 83.62 90 GLY A N 1
ATOM 661 C CA . GLY A 1 90 ? 0.594 7.279 32.505 1.00 83.62 90 GLY A CA 1
ATOM 662 C C . GLY A 1 90 ? 1.494 7.809 31.383 1.00 83.62 90 GLY A C 1
ATOM 663 O O . GLY A 1 90 ? 0.991 8.395 30.429 1.00 83.62 90 GLY A O 1
ATOM 664 N N . GLN A 1 91 ? 2.818 7.626 31.456 1.00 81.56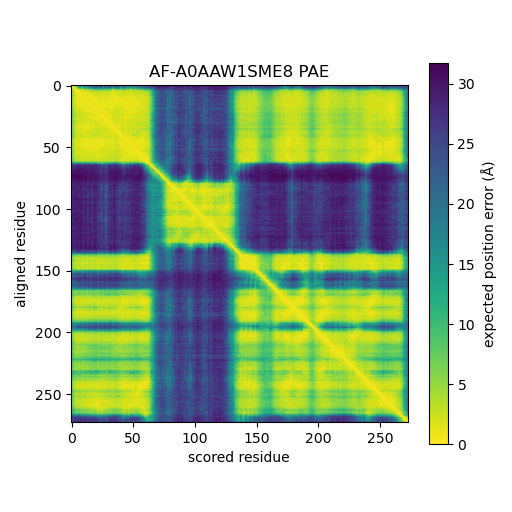 91 GLN A N 1
ATOM 665 C CA . GLN A 1 91 ? 3.734 8.117 30.425 1.00 81.56 91 GLN A CA 1
ATOM 666 C C . GLN A 1 91 ? 3.461 7.446 29.070 1.00 81.56 91 GLN A C 1
ATOM 668 O O . GLN A 1 91 ? 3.563 6.226 28.951 1.00 81.56 91 GLN A O 1
ATOM 673 N N . ILE A 1 92 ? 3.227 8.257 28.035 1.00 75.50 92 ILE A N 1
ATOM 674 C CA . ILE A 1 92 ? 3.134 7.838 26.633 1.00 75.50 92 ILE A CA 1
ATOM 675 C C . ILE A 1 92 ? 3.924 8.814 25.734 1.00 75.50 92 ILE A C 1
ATOM 677 O O . ILE A 1 92 ? 3.734 10.027 25.839 1.00 75.50 92 ILE A O 1
ATOM 681 N N . PRO A 1 93 ? 4.819 8.334 24.848 1.00 74.56 93 PRO A N 1
ATOM 682 C CA . PRO A 1 93 ? 5.302 6.955 24.742 1.00 74.56 93 PRO A CA 1
ATOM 683 C C . PRO A 1 93 ? 6.234 6.563 25.903 1.00 74.56 93 PRO A C 1
ATOM 685 O O . PRO A 1 93 ? 6.947 7.411 26.458 1.00 74.56 93 PRO A O 1
ATOM 688 N N . ILE A 1 94 ? 6.296 5.268 26.228 1.00 81.94 94 ILE A N 1
ATOM 689 C CA . ILE A 1 94 ? 7.344 4.732 27.112 1.00 81.94 94 ILE A CA 1
ATOM 690 C C . ILE A 1 94 ? 8.717 5.001 26.475 1.00 81.94 94 ILE A C 1
ATOM 692 O O . ILE A 1 94 ? 8.962 4.659 25.316 1.00 81.94 94 ILE A O 1
ATOM 696 N N . ARG A 1 95 ? 9.608 5.639 27.244 1.00 77.25 95 ARG A N 1
ATOM 697 C CA . ARG A 1 95 ? 11.010 5.904 26.882 1.00 77.25 95 ARG A CA 1
ATOM 698 C C . ARG A 1 95 ? 11.914 4.966 27.683 1.00 77.25 95 ARG A C 1
ATOM 700 O O . ARG A 1 95 ? 11.721 4.824 28.887 1.00 77.25 95 ARG A O 1
ATOM 707 N N . GLY A 1 96 ? 12.899 4.365 27.029 1.00 75.38 96 GLY A N 1
ATOM 708 C CA . GLY A 1 96 ? 13.719 3.289 27.581 1.00 75.38 96 GLY A CA 1
ATOM 709 C C . GLY A 1 96 ? 13.067 1.909 27.417 1.00 75.38 96 GLY A C 1
ATOM 710 O O . GLY A 1 96 ? 12.191 1.748 26.567 1.00 75.38 96 GLY A O 1
ATOM 711 N N . PRO A 1 97 ? 13.502 0.903 28.197 1.00 78.94 97 PRO A N 1
ATOM 712 C CA . PRO A 1 97 ? 12.897 -0.427 28.192 1.00 78.94 97 PRO A CA 1
ATOM 713 C C . PRO A 1 97 ? 11.422 -0.384 28.619 1.00 78.94 97 PRO A C 1
ATOM 715 O O . PRO A 1 97 ? 11.081 0.250 29.624 1.00 78.94 97 PRO A O 1
ATOM 718 N N . ARG A 1 98 ? 10.562 -1.088 27.877 1.00 88.06 98 ARG A N 1
ATOM 719 C CA . ARG A 1 98 ? 9.177 -1.395 28.262 1.00 88.06 98 ARG A CA 1
ATOM 720 C C . ARG A 1 98 ? 9.158 -2.707 29.042 1.00 88.06 98 ARG A C 1
ATOM 722 O O . ARG A 1 98 ? 9.855 -3.640 28.670 1.00 88.06 98 ARG A O 1
ATOM 729 N N . TYR A 1 99 ? 8.344 -2.809 30.082 1.00 90.00 99 TYR A N 1
ATOM 730 C CA . TYR A 1 99 ? 8.186 -4.026 30.878 1.00 90.00 99 TYR A CA 1
ATOM 731 C C . TYR A 1 99 ? 6.741 -4.497 30.829 1.00 90.00 99 TYR A C 1
ATOM 733 O O . TYR A 1 99 ? 5.867 -3.789 31.310 1.00 90.00 99 TYR A O 1
ATOM 741 N N . HIS A 1 100 ? 6.495 -5.679 30.274 1.00 86.94 100 HIS A N 1
ATOM 742 C CA . HIS A 1 100 ? 5.156 -6.262 30.201 1.00 86.94 100 HIS A CA 1
ATOM 743 C C . HIS A 1 100 ? 4.954 -7.295 31.312 1.00 86.94 100 HIS A C 1
ATOM 745 O O . HIS A 1 100 ? 5.848 -8.111 31.557 1.00 86.94 100 HIS A O 1
ATOM 751 N N . SER A 1 101 ? 3.805 -7.273 31.988 1.00 88.25 101 SER A N 1
ATOM 752 C CA . SER A 1 101 ? 3.457 -8.296 32.980 1.00 88.25 101 SER A CA 1
ATOM 753 C C . SER A 1 101 ? 3.233 -9.650 32.307 1.00 88.25 101 SER A C 1
ATOM 755 O O . SER A 1 101 ? 2.496 -9.758 31.337 1.00 88.25 101 SER A O 1
ATOM 757 N N . ALA A 1 102 ? 3.830 -10.714 32.841 1.00 82.69 102 ALA A N 1
ATOM 758 C CA . ALA A 1 102 ? 3.557 -12.070 32.366 1.00 82.69 102 ALA A CA 1
ATOM 759 C C . ALA A 1 102 ? 2.214 -12.628 32.876 1.00 82.69 102 ALA A C 1
ATOM 761 O O . ALA A 1 102 ? 1.801 -13.705 32.452 1.00 82.69 102 ALA A O 1
ATOM 762 N N . VAL A 1 103 ? 1.566 -11.932 33.817 1.00 82.25 103 VAL A N 1
ATOM 763 C CA . VAL A 1 103 ? 0.355 -12.398 34.512 1.00 82.25 103 VAL A CA 1
ATOM 764 C C . VAL A 1 103 ? -0.857 -11.500 34.277 1.00 82.25 103 VAL A C 1
ATOM 766 O O . VAL A 1 103 ? -1.984 -11.983 34.371 1.00 82.25 103 VAL A O 1
ATOM 769 N N . LEU A 1 104 ? -0.650 -10.224 33.942 1.00 77.31 104 LEU A N 1
ATOM 770 C CA . LEU A 1 104 ? -1.722 -9.283 33.626 1.00 77.31 104 LEU A CA 1
ATOM 771 C C . LEU A 1 104 ? -1.713 -8.933 32.128 1.00 77.31 104 LEU A C 1
ATOM 773 O O . LEU A 1 104 ? -0.682 -8.490 31.619 1.00 77.31 104 LEU A O 1
ATOM 777 N N . PRO A 1 105 ? -2.844 -9.103 31.417 1.00 78.38 105 PRO A N 1
ATOM 778 C CA . PRO A 1 105 ? -2.947 -8.735 30.010 1.00 78.38 105 PRO A CA 1
ATOM 779 C C . PRO A 1 105 ? -2.844 -7.218 29.839 1.00 78.38 105 PRO A C 1
ATOM 781 O O . PRO A 1 105 ? -3.371 -6.464 30.653 1.00 78.38 105 PRO A O 1
ATOM 784 N N . ASP A 1 106 ? -2.175 -6.794 28.766 1.00 81.19 106 ASP A N 1
ATOM 785 C CA . ASP A 1 106 ? -1.989 -5.387 28.380 1.00 81.19 106 ASP A CA 1
ATOM 786 C C . ASP A 1 106 ? -1.391 -4.477 29.473 1.00 81.19 106 ASP A C 1
ATOM 788 O O . ASP A 1 106 ? -1.561 -3.266 29.413 1.00 81.19 106 ASP A O 1
ATOM 792 N N . TYR A 1 107 ? -0.675 -5.044 30.453 1.00 87.94 107 TYR A N 1
ATOM 793 C CA . TYR A 1 107 ? -0.072 -4.279 31.545 1.00 87.94 107 TYR A CA 1
ATOM 794 C C . TYR A 1 107 ? 1.402 -3.974 31.263 1.00 87.94 107 TYR A C 1
ATOM 796 O O . TYR A 1 107 ? 2.258 -4.865 31.326 1.00 87.94 107 TYR A O 1
ATOM 804 N N . ASP A 1 108 ? 1.701 -2.714 30.962 1.00 91.19 108 ASP A N 1
ATOM 805 C CA . ASP A 1 108 ? 3.006 -2.214 30.555 1.00 91.19 108 ASP A CA 1
ATOM 806 C C . ASP A 1 108 ? 3.539 -1.143 31.508 1.00 91.19 108 ASP A C 1
ATOM 808 O O . ASP A 1 108 ? 2.893 -0.143 31.806 1.00 91.19 108 ASP A O 1
ATOM 812 N N . LEU A 1 109 ? 4.786 -1.298 31.946 1.00 91.06 109 LEU A N 1
ATOM 813 C CA . LEU A 1 109 ? 5.475 -0.341 32.803 1.00 91.06 109 LEU A CA 1
ATOM 814 C C . LEU A 1 109 ? 6.720 0.225 32.119 1.00 91.06 109 LEU A C 1
ATOM 816 O O . LEU A 1 109 ? 7.435 -0.465 31.389 1.00 91.06 109 LEU A O 1
ATOM 820 N N . CYS A 1 110 ? 7.025 1.493 32.394 1.00 91.06 110 CYS A N 1
ATOM 821 C CA . CYS A 1 110 ? 8.350 2.047 32.133 1.00 91.06 110 CYS A CA 1
ATOM 822 C C . CYS A 1 110 ? 9.357 1.541 33.180 1.00 91.06 110 CYS A C 1
ATOM 824 O O . CYS A 1 110 ? 8.973 1.048 34.242 1.00 91.06 110 CYS A O 1
ATOM 826 N N . ALA A 1 111 ? 10.654 1.719 32.917 1.00 87.50 111 ALA A N 1
ATOM 827 C CA . ALA A 1 111 ? 11.715 1.288 33.831 1.00 87.50 111 ALA A CA 1
ATOM 828 C C . ALA A 1 111 ? 11.564 1.832 35.265 1.00 87.50 111 ALA A C 1
ATOM 830 O O . ALA A 1 111 ? 11.784 1.097 36.224 1.00 87.50 111 ALA A O 1
ATOM 831 N N . ALA A 1 112 ? 11.133 3.089 35.422 1.00 88.00 112 ALA A N 1
ATOM 832 C CA . ALA A 1 112 ? 10.929 3.688 36.741 1.00 88.00 112 ALA A CA 1
ATOM 833 C C . ALA A 1 112 ? 9.775 3.024 37.513 1.00 88.00 112 ALA A C 1
ATOM 835 O O . ALA A 1 112 ? 9.901 2.763 38.707 1.00 88.00 112 ALA A O 1
ATOM 836 N N . CYS A 1 113 ? 8.664 2.715 36.836 1.00 91.69 113 CYS A N 1
ATOM 837 C CA . CYS A 1 113 ? 7.523 2.049 37.464 1.00 91.69 113 CYS A CA 1
ATOM 838 C C . CYS A 1 113 ? 7.801 0.574 37.751 1.00 91.69 113 CYS A C 1
ATOM 840 O O . CYS A 1 113 ? 7.363 0.078 38.783 1.00 91.69 113 CYS A O 1
ATOM 842 N N . GLN A 1 114 ? 8.553 -0.118 36.894 1.00 92.38 114 GLN A N 1
ATOM 843 C CA . GLN A 1 114 ? 8.927 -1.508 37.150 1.00 92.38 114 GLN A CA 1
ATOM 844 C C . GLN A 1 114 ? 9.873 -1.642 38.355 1.00 92.38 114 GLN A C 1
ATOM 846 O O . GLN A 1 114 ? 9.748 -2.599 39.115 1.00 92.38 114 GLN A O 1
ATOM 851 N N . ALA A 1 115 ? 10.780 -0.681 38.559 1.00 87.44 115 ALA A N 1
ATOM 852 C CA . ALA A 1 115 ? 11.681 -0.657 39.714 1.00 87.44 115 ALA A CA 1
ATOM 853 C C . ALA A 1 115 ? 10.987 -0.245 41.029 1.00 87.44 115 ALA A C 1
ATOM 855 O O . ALA A 1 115 ? 11.579 -0.361 42.103 1.00 87.44 115 ALA A O 1
ATOM 856 N N . SER A 1 116 ? 9.748 0.253 40.958 1.00 85.88 116 SER A N 1
ATOM 857 C CA . SER A 1 116 ? 8.979 0.673 42.127 1.00 85.88 116 SER A CA 1
ATOM 858 C C . SER A 1 116 ? 8.291 -0.522 42.800 1.00 85.88 116 SER A C 1
ATOM 860 O O . SER A 1 116 ? 7.649 -1.325 42.117 1.00 85.88 116 SER A O 1
ATOM 862 N N . PRO A 1 117 ? 8.318 -0.619 44.143 1.00 88.00 117 PRO A N 1
ATOM 863 C CA . PRO A 1 117 ? 7.612 -1.675 44.872 1.00 88.00 117 PRO A CA 1
ATOM 864 C C . PRO A 1 117 ? 6.084 -1.607 44.697 1.00 88.00 117 PRO A C 1
ATOM 866 O O . PRO A 1 117 ? 5.395 -2.608 44.884 1.00 88.00 117 PRO A O 1
ATOM 869 N N . ASN A 1 118 ? 5.542 -0.459 44.273 1.00 85.00 118 ASN A N 1
ATOM 870 C CA . ASN A 1 118 ? 4.098 -0.234 44.142 1.00 85.00 118 ASN A CA 1
ATOM 871 C C . ASN A 1 118 ? 3.421 -1.114 43.080 1.00 85.00 118 ASN A C 1
ATOM 873 O O . ASN A 1 118 ? 2.204 -1.278 43.116 1.00 85.00 118 ASN A O 1
ATOM 877 N N . HIS A 1 119 ? 4.186 -1.683 42.143 1.00 85.31 119 HIS A N 1
ATOM 878 C CA . HIS A 1 119 ? 3.651 -2.498 41.049 1.00 85.31 119 HIS A CA 1
ATOM 879 C C . HIS A 1 119 ? 4.071 -3.969 41.134 1.00 85.31 119 HIS A C 1
ATOM 881 O O . HIS A 1 119 ? 3.807 -4.742 40.219 1.00 85.31 119 HIS A O 1
ATOM 887 N N . GLN A 1 120 ? 4.690 -4.397 42.236 1.00 82.62 120 GLN A N 1
ATOM 888 C CA . GLN A 1 120 ? 5.258 -5.742 42.353 1.00 82.62 120 GLN A CA 1
ATOM 889 C C . GLN A 1 120 ? 4.206 -6.865 42.312 1.00 82.62 120 GLN A C 1
ATOM 891 O O . GLN A 1 120 ? 4.529 -7.987 41.932 1.00 82.62 120 GLN A O 1
ATOM 896 N N . ALA A 1 121 ? 2.938 -6.562 42.608 1.00 84.81 121 ALA A N 1
ATOM 897 C CA . ALA A 1 121 ? 1.821 -7.496 42.438 1.00 84.81 121 ALA A CA 1
ATOM 898 C C . ALA A 1 121 ? 1.573 -7.902 40.968 1.00 84.81 121 ALA A C 1
ATOM 900 O O . ALA A 1 121 ? 0.968 -8.940 40.721 1.00 84.81 121 ALA A O 1
ATOM 901 N N . ALA A 1 122 ? 2.053 -7.110 40.002 1.00 83.12 122 ALA A N 1
ATOM 902 C CA . ALA A 1 122 ? 1.985 -7.412 38.572 1.00 83.12 122 ALA A CA 1
ATOM 903 C C . ALA A 1 122 ? 3.233 -8.158 38.050 1.00 83.12 122 ALA A C 1
ATOM 905 O O . ALA A 1 122 ? 3.358 -8.382 36.845 1.00 83.12 122 ALA A O 1
ATOM 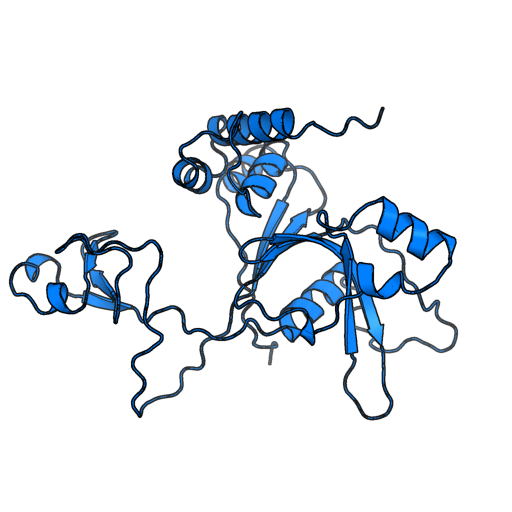906 N N . ALA A 1 123 ? 4.164 -8.540 38.932 1.00 78.81 123 ALA A N 1
ATOM 907 C CA . ALA A 1 123 ? 5.314 -9.366 38.583 1.00 78.81 123 ALA A CA 1
ATOM 908 C C . ALA A 1 123 ? 4.893 -10.829 38.303 1.00 78.81 123 ALA A C 1
ATOM 910 O O . ALA A 1 123 ? 3.891 -11.293 38.849 1.00 78.81 123 ALA A O 1
ATOM 911 N N . PRO A 1 124 ? 5.669 -11.594 37.512 1.00 86.50 124 PRO A N 1
ATOM 912 C CA . PRO A 1 124 ? 6.948 -11.234 36.899 1.00 86.50 124 PRO A CA 1
ATOM 913 C C . PRO A 1 124 ? 6.794 -10.372 35.639 1.00 86.50 124 PRO A C 1
ATOM 915 O O . PRO A 1 124 ? 5.819 -10.488 34.900 1.00 86.50 124 PRO A O 1
ATOM 918 N N . PHE A 1 125 ? 7.789 -9.519 35.388 1.00 84.75 125 PHE A N 1
ATOM 919 C CA . PHE A 1 125 ? 7.833 -8.643 34.218 1.00 84.75 125 PHE A CA 1
ATOM 920 C C . PHE A 1 125 ? 8.848 -9.137 33.189 1.00 84.75 125 PHE A C 1
ATOM 922 O O . PHE A 1 125 ? 9.949 -9.552 33.547 1.00 84.75 125 PHE A O 1
ATOM 929 N N . SER A 1 126 ? 8.504 -9.017 31.909 1.00 82.62 126 SER A N 1
ATOM 930 C CA . SER A 1 126 ? 9.411 -9.257 30.787 1.00 82.62 126 SER A CA 1
ATOM 931 C C . SER A 1 126 ? 9.829 -7.931 30.164 1.00 82.62 126 SER A C 1
ATOM 933 O O . SER A 1 126 ? 8.978 -7.143 29.750 1.00 82.62 126 SER A O 1
ATOM 935 N N . ALA A 1 127 ? 11.137 -7.684 30.086 1.00 79.06 127 ALA A N 1
ATOM 936 C CA . ALA A 1 127 ? 11.668 -6.513 29.401 1.00 79.06 127 ALA A CA 1
ATOM 937 C C . ALA A 1 127 ? 11.489 -6.678 27.884 1.00 79.06 127 ALA A C 1
ATOM 939 O O . ALA A 1 127 ? 12.124 -7.521 27.251 1.00 79.06 127 ALA A O 1
ATOM 940 N N . LEU A 1 128 ? 10.625 -5.857 27.301 1.00 72.19 128 LEU A N 1
ATOM 941 C CA . LEU A 1 128 ? 10.461 -5.703 25.869 1.00 72.19 128 LEU A CA 1
ATOM 942 C C . LEU A 1 128 ? 11.429 -4.620 25.402 1.00 72.19 128 LEU A C 1
ATOM 944 O O . LEU A 1 128 ? 11.317 -3.447 25.769 1.00 72.19 128 LEU A O 1
ATOM 948 N N . GLN A 1 129 ? 12.403 -5.018 24.590 1.00 55.97 129 GLN A N 1
ATOM 949 C CA . GLN A 1 129 ? 13.225 -4.049 23.881 1.00 55.97 129 GLN A CA 1
ATOM 950 C C . GLN A 1 129 ? 12.362 -3.308 22.847 1.00 55.97 129 GLN A C 1
ATOM 952 O O . GLN A 1 129 ? 11.384 -3.877 22.346 1.00 55.97 129 GLN A O 1
ATOM 957 N N . PRO A 1 130 ? 12.686 -2.046 22.516 1.00 51.31 130 PRO A N 1
ATOM 958 C CA . PRO A 1 130 ? 12.101 -1.391 21.355 1.00 51.31 130 PRO A CA 1
ATOM 959 C C . PRO A 1 130 ? 12.263 -2.300 20.137 1.00 51.31 130 PRO A C 1
ATOM 961 O O . PRO A 1 130 ? 13.273 -3.009 20.060 1.00 51.31 130 PRO A O 1
ATOM 964 N N . PRO A 1 131 ? 11.322 -2.290 19.177 1.00 47.06 131 PRO A N 1
ATOM 965 C CA . PRO A 1 131 ? 11.608 -2.869 17.875 1.00 47.06 131 PRO A CA 1
ATOM 966 C C . PRO A 1 131 ? 12.907 -2.223 17.389 1.00 47.06 131 PRO A C 1
ATOM 968 O O . PRO A 1 131 ? 12.988 -1.002 17.241 1.00 47.06 131 PRO A O 1
ATOM 971 N N . ALA A 1 132 ? 13.964 -3.030 17.281 1.00 47.00 132 ALA A N 1
ATOM 972 C CA . ALA A 1 132 ? 15.267 -2.547 16.870 1.00 47.00 132 ALA A CA 1
ATOM 973 C C . ALA A 1 132 ? 15.080 -1.798 15.548 1.00 47.00 132 ALA A C 1
ATOM 975 O O . ALA A 1 132 ? 14.452 -2.329 14.634 1.00 47.00 132 ALA A O 1
ATOM 976 N N . GLY A 1 133 ? 15.602 -0.573 15.455 1.00 42.56 133 GLY A N 1
ATOM 977 C CA . GLY A 1 133 ? 15.590 0.249 14.243 1.00 42.56 133 GLY A CA 1
ATOM 978 C C . GLY A 1 133 ? 16.465 -0.328 13.125 1.00 42.56 133 GLY A C 1
ATOM 979 O O . GLY A 1 133 ? 17.312 0.370 12.571 1.00 42.56 133 GLY A O 1
ATOM 980 N N . GLY A 1 134 ? 16.300 -1.612 12.809 1.00 43.44 134 GLY A N 1
ATOM 981 C CA . GLY A 1 134 ? 16.806 -2.221 11.598 1.00 43.44 134 GLY A CA 1
ATOM 982 C C . GLY A 1 134 ? 16.026 -1.653 10.423 1.00 43.44 134 GLY A C 1
ATOM 983 O O . GLY A 1 134 ? 14.798 -1.602 10.437 1.00 43.44 134 GLY A O 1
ATOM 984 N N . ARG A 1 135 ? 16.734 -1.204 9.390 1.00 50.41 135 ARG A N 1
ATOM 985 C CA . ARG A 1 135 ? 16.083 -0.893 8.117 1.00 50.41 135 ARG A CA 1
ATOM 986 C C . ARG A 1 135 ? 15.488 -2.191 7.570 1.00 50.41 135 ARG A C 1
ATOM 988 O O . ARG A 1 135 ? 16.178 -3.210 7.556 1.00 50.41 135 ARG A O 1
ATOM 995 N N . CYS A 1 136 ? 14.236 -2.155 7.116 1.00 59.44 136 CYS A N 1
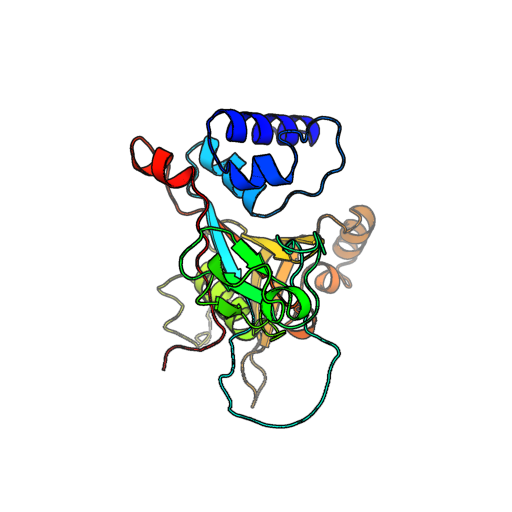ATOM 996 C CA . CYS A 1 136 ? 13.705 -3.145 6.181 1.00 59.44 136 CYS A CA 1
ATOM 997 C C . CYS A 1 136 ? 14.753 -3.397 5.087 1.00 59.44 136 CYS A C 1
ATOM 999 O O . CYS A 1 136 ? 15.216 -2.429 4.487 1.00 59.44 136 CYS A O 1
ATOM 1001 N N . SER A 1 137 ? 15.142 -4.651 4.826 1.00 72.94 137 SER A N 1
ATOM 1002 C CA . SER A 1 137 ? 16.054 -4.973 3.718 1.00 72.94 137 SER A CA 1
ATOM 1003 C C . SER A 1 137 ? 15.343 -4.653 2.399 1.00 72.94 137 SER A C 1
ATOM 1005 O O . SER A 1 137 ? 14.387 -5.366 2.055 1.00 72.94 137 SER A O 1
ATOM 1007 N N . PRO A 1 138 ? 15.739 -3.603 1.653 1.00 81.00 138 PRO A N 1
ATOM 1008 C CA . PRO A 1 138 ? 15.075 -3.268 0.396 1.00 81.00 138 PRO A CA 1
ATOM 1009 C C . PRO A 1 138 ? 15.126 -4.431 -0.602 1.00 81.00 138 PRO A C 1
ATOM 1011 O O . PRO A 1 138 ? 14.229 -4.579 -1.425 1.00 81.00 138 PRO A O 1
ATOM 1014 N N . GLU A 1 139 ? 16.138 -5.292 -0.488 1.00 81.81 139 GLU A N 1
ATOM 1015 C CA . GLU A 1 139 ? 16.337 -6.487 -1.301 1.00 81.81 139 GLU A CA 1
ATOM 1016 C C . GLU A 1 139 ? 15.177 -7.478 -1.163 1.00 81.81 139 GLU A C 1
ATOM 1018 O O . GLU A 1 139 ? 14.639 -7.911 -2.178 1.00 81.81 139 GLU A O 1
ATOM 1023 N N . ALA A 1 140 ? 14.744 -7.801 0.062 1.00 82.50 140 ALA A N 1
ATOM 1024 C CA . ALA A 1 140 ? 13.640 -8.741 0.281 1.00 82.50 140 ALA A CA 1
ATOM 1025 C C . ALA A 1 140 ? 12.321 -8.213 -0.302 1.00 82.50 140 ALA A C 1
ATOM 1027 O O . ALA A 1 140 ? 11.566 -8.963 -0.920 1.00 82.50 140 ALA A O 1
ATOM 1028 N N . LEU A 1 141 ? 12.073 -6.906 -0.170 1.00 90.00 141 LEU A N 1
ATOM 1029 C CA . LEU A 1 141 ? 10.916 -6.253 -0.780 1.00 90.00 141 LEU A CA 1
ATOM 1030 C C . LEU A 1 141 ? 10.965 -6.352 -2.304 1.00 90.00 141 LEU A C 1
ATOM 1032 O O . LEU A 1 141 ? 9.992 -6.765 -2.933 1.00 90.00 141 LEU A O 1
ATOM 1036 N N . LEU A 1 142 ? 12.101 -6.005 -2.908 1.00 89.19 142 LEU A N 1
ATOM 1037 C CA . LEU A 1 142 ? 12.270 -6.038 -4.360 1.00 89.19 142 LEU A CA 1
ATOM 1038 C C . LEU A 1 142 ? 12.165 -7.458 -4.913 1.00 89.19 142 LEU A C 1
ATOM 1040 O O . LEU A 1 142 ? 11.515 -7.663 -5.936 1.00 89.19 142 LEU A O 1
ATOM 1044 N N . GLN A 1 143 ? 12.736 -8.442 -4.218 1.00 85.94 143 GLN A N 1
ATOM 1045 C CA . GLN A 1 143 ? 12.602 -9.854 -4.565 1.00 85.94 143 GLN A CA 1
ATOM 1046 C C . GLN A 1 143 ? 11.151 -10.325 -4.472 1.00 85.94 143 GLN A C 1
ATOM 1048 O O . GLN A 1 143 ? 10.673 -10.991 -5.389 1.00 85.94 143 GLN A O 1
ATOM 1053 N N . TRP A 1 144 ? 10.428 -9.945 -3.417 1.00 90.75 144 TRP A N 1
ATOM 1054 C CA . TRP A 1 144 ? 9.017 -10.292 -3.277 1.00 90.75 144 TRP A CA 1
ATOM 1055 C C . TRP A 1 144 ? 8.175 -9.695 -4.410 1.00 90.75 144 TRP A C 1
ATOM 1057 O O . TRP A 1 144 ? 7.385 -10.398 -5.039 1.00 90.75 144 TRP A O 1
ATOM 1067 N N . VAL A 1 145 ? 8.393 -8.418 -4.743 1.00 93.38 145 VAL A N 1
ATOM 1068 C CA . VAL A 1 145 ? 7.698 -7.754 -5.858 1.00 93.38 145 VAL A CA 1
ATOM 1069 C C . VAL A 1 145 ? 8.064 -8.395 -7.201 1.00 93.38 145 VAL A C 1
ATOM 1071 O O . VAL A 1 145 ? 7.191 -8.588 -8.051 1.00 93.38 145 VAL A O 1
ATOM 1074 N N . TRP A 1 146 ? 9.331 -8.773 -7.392 1.00 89.94 146 TRP A N 1
ATOM 1075 C CA . TRP A 1 146 ? 9.778 -9.514 -8.572 1.00 89.94 146 TRP A CA 1
ATOM 1076 C C . TRP A 1 146 ? 9.041 -10.844 -8.714 1.00 89.94 146 TRP A C 1
ATOM 1078 O O . TRP A 1 146 ? 8.493 -11.126 -9.780 1.00 89.94 146 TRP A O 1
ATOM 1088 N N . GLN A 1 147 ? 8.981 -11.640 -7.646 1.00 88.50 147 GLN A N 1
ATOM 1089 C CA . GLN A 1 147 ? 8.267 -12.918 -7.624 1.00 88.50 147 GLN A CA 1
ATOM 1090 C C . GLN A 1 147 ? 6.770 -12.733 -7.865 1.00 88.50 147 GLN A C 1
ATOM 1092 O O . GLN A 1 147 ? 6.181 -13.506 -8.624 1.00 88.50 147 GLN A O 1
ATOM 1097 N N . TYR A 1 148 ? 6.174 -11.687 -7.281 1.00 92.06 148 TYR A N 1
ATOM 1098 C CA . TYR A 1 148 ? 4.787 -11.332 -7.532 1.00 92.06 148 TYR A CA 1
ATOM 1099 C C . TYR A 1 148 ? 4.568 -11.133 -9.030 1.00 92.06 148 TYR A C 1
ATOM 1101 O O . TYR A 1 148 ? 3.837 -11.918 -9.608 1.00 92.06 148 TYR A O 1
ATOM 1109 N N . PHE A 1 149 ? 5.229 -10.180 -9.695 1.00 91.25 149 PHE A N 1
ATOM 1110 C CA . PHE A 1 149 ? 4.952 -9.885 -11.111 1.00 91.25 149 PHE A CA 1
ATOM 1111 C C . PHE A 1 149 ? 5.423 -10.965 -12.097 1.00 91.25 149 PHE A C 1
ATOM 1113 O O . PHE A 1 149 ? 4.778 -11.166 -13.127 1.00 91.25 149 PHE A O 1
ATOM 1120 N N . SER A 1 150 ? 6.500 -11.686 -11.781 1.00 85.50 150 SER A N 1
ATOM 1121 C CA . SER A 1 150 ? 7.039 -12.755 -12.637 1.00 85.50 150 SER A CA 1
ATOM 1122 C C . SER A 1 150 ? 6.199 -14.035 -12.559 1.00 85.50 150 SER A C 1
ATOM 1124 O O . SER A 1 150 ? 6.102 -14.793 -13.523 1.00 85.50 150 SER A O 1
ATOM 1126 N N . GLY A 1 151 ? 5.553 -14.274 -11.417 1.00 75.88 151 GLY A N 1
ATOM 1127 C CA . GLY A 1 151 ? 4.838 -15.509 -11.136 1.00 75.88 151 GLY A CA 1
ATOM 1128 C C . GLY A 1 151 ? 5.747 -16.732 -10.935 1.00 75.88 151 GLY A C 1
ATOM 1129 O O . GLY A 1 151 ? 6.960 -16.671 -11.146 1.00 75.88 151 GLY A O 1
ATOM 1130 N N . PRO A 1 152 ? 5.160 -17.870 -10.519 1.00 66.19 152 PRO A N 1
ATOM 1131 C CA . PRO A 1 152 ? 5.916 -19.049 -10.089 1.00 66.19 152 PRO A CA 1
ATOM 1132 C C . PRO A 1 152 ? 6.758 -19.690 -11.204 1.00 66.19 152 PRO A C 1
ATOM 1134 O O . PRO A 1 152 ? 7.799 -20.269 -10.919 1.00 66.19 152 PRO A O 1
ATOM 1137 N N . ALA A 1 153 ? 6.357 -19.551 -12.472 1.00 56.56 153 ALA A N 1
ATOM 1138 C CA . ALA A 1 153 ? 7.062 -20.152 -13.607 1.00 56.56 153 ALA A CA 1
ATOM 1139 C C . ALA A 1 153 ? 8.352 -19.405 -14.008 1.00 56.56 153 ALA A C 1
ATOM 1141 O O . ALA A 1 153 ? 9.289 -20.025 -14.502 1.00 56.56 153 ALA A O 1
ATOM 1142 N N . ALA A 1 154 ? 8.427 -18.086 -13.792 1.00 56.00 154 ALA A N 1
ATOM 1143 C CA . ALA A 1 154 ? 9.560 -17.263 -14.232 1.00 56.00 154 ALA A CA 1
ATOM 1144 C C . ALA A 1 154 ? 10.620 -17.032 -13.138 1.00 56.00 154 ALA A C 1
ATOM 1146 O O . ALA A 1 154 ? 11.723 -16.577 -13.434 1.00 56.00 154 ALA A O 1
ATOM 1147 N N . ALA A 1 155 ? 10.332 -17.389 -11.881 1.00 51.00 155 ALA A N 1
ATOM 1148 C CA . ALA A 1 155 ? 11.312 -17.343 -10.794 1.00 51.00 155 ALA A CA 1
ATOM 1149 C C . ALA A 1 155 ? 12.477 -18.342 -10.985 1.00 51.00 155 ALA A C 1
ATOM 1151 O O . ALA A 1 155 ? 13.564 -18.114 -10.462 1.00 51.00 155 ALA A O 1
ATOM 1152 N N . ALA A 1 156 ? 12.270 -19.413 -11.763 1.00 46.47 156 ALA A N 1
ATOM 1153 C CA . ALA A 1 156 ? 13.242 -20.489 -11.974 1.00 46.47 156 ALA A CA 1
ATOM 1154 C C . ALA A 1 156 ? 14.227 -20.256 -13.141 1.00 46.47 156 ALA A C 1
ATOM 1156 O O . ALA A 1 156 ? 15.188 -21.009 -13.279 1.00 46.47 156 ALA A O 1
ATOM 1157 N N . ALA A 1 157 ? 14.024 -19.232 -13.978 1.00 49.91 157 ALA A N 1
ATOM 1158 C CA . ALA A 1 157 ? 14.868 -18.962 -15.145 1.00 49.91 157 ALA A CA 1
ATOM 1159 C C . ALA A 1 157 ? 15.435 -17.530 -15.080 1.00 49.91 157 ALA A C 1
ATOM 1161 O O . ALA A 1 157 ? 14.803 -16.587 -15.553 1.00 49.91 157 ALA A O 1
ATOM 1162 N N . PRO A 1 158 ? 16.640 -17.325 -14.510 1.00 51.19 158 PRO A N 1
ATOM 1163 C CA . PRO A 1 158 ? 17.210 -15.989 -14.333 1.00 51.19 158 PRO A CA 1
ATOM 1164 C C . PRO A 1 158 ? 17.613 -15.306 -15.644 1.00 51.19 158 PRO A C 1
ATOM 1166 O O . PRO A 1 158 ? 17.945 -14.122 -15.624 1.00 51.19 158 PRO A O 1
ATOM 1169 N N . GLN A 1 159 ? 17.615 -16.026 -16.765 1.00 55.12 159 GLN A N 1
ATOM 1170 C CA . GLN A 1 159 ? 18.263 -15.597 -17.996 1.00 55.12 159 GLN A CA 1
ATOM 1171 C C . GLN A 1 159 ? 17.229 -15.148 -19.027 1.00 55.12 159 GLN A C 1
ATOM 1173 O O . GLN A 1 159 ? 16.354 -15.913 -19.429 1.00 55.12 159 GLN A O 1
ATOM 1178 N N . ILE A 1 160 ? 17.357 -13.897 -19.472 1.00 58.28 160 ILE A N 1
ATOM 1179 C CA . ILE A 1 160 ? 16.716 -13.415 -20.696 1.00 58.28 160 ILE A CA 1
ATOM 1180 C C . ILE A 1 160 ? 17.350 -14.222 -21.831 1.00 58.28 160 ILE A C 1
ATOM 1182 O O . ILE A 1 160 ? 18.507 -13.995 -22.181 1.00 58.28 160 ILE A O 1
ATOM 1186 N N . LEU A 1 161 ? 16.630 -15.217 -22.355 1.00 57.25 161 LEU A N 1
ATOM 1187 C CA . LEU A 1 161 ? 17.108 -15.998 -23.494 1.00 57.25 161 LEU A CA 1
ATOM 1188 C C . LEU A 1 161 ? 17.380 -15.051 -24.675 1.00 57.25 161 LEU A C 1
ATOM 1190 O O . LEU A 1 161 ? 16.597 -14.115 -24.885 1.00 57.25 161 LEU A O 1
ATOM 1194 N N . PRO A 1 162 ? 18.442 -15.269 -25.467 1.00 51.12 162 PRO A N 1
ATOM 1195 C CA . PRO A 1 162 ? 18.671 -14.501 -26.686 1.00 51.12 162 PRO A CA 1
ATOM 1196 C C . PRO A 1 162 ? 17.423 -14.552 -27.583 1.00 51.12 162 PRO A C 1
ATOM 1198 O O . PRO A 1 162 ? 16.969 -15.632 -27.952 1.00 51.12 162 PRO A O 1
ATOM 1201 N N . GLY A 1 163 ? 16.833 -13.391 -27.886 1.00 59.06 163 GLY A N 1
ATOM 1202 C CA . GLY A 1 163 ? 15.591 -13.281 -28.668 1.00 59.06 163 GLY A CA 1
ATOM 1203 C C . GLY A 1 163 ? 14.287 -13.230 -27.858 1.00 59.06 163 GLY A C 1
ATOM 1204 O O . GLY A 1 163 ? 13.215 -13.107 -28.450 1.00 59.06 163 GLY A O 1
ATOM 1205 N N . SER A 1 164 ? 14.342 -13.283 -26.524 1.00 63.88 164 SER A N 1
ATOM 1206 C CA . SER A 1 164 ? 13.157 -13.071 -25.683 1.00 63.88 164 SER A CA 1
ATOM 1207 C C . SER A 1 164 ? 12.740 -11.592 -25.631 1.00 63.88 164 SER A C 1
ATOM 1209 O O . SER A 1 164 ? 13.564 -10.681 -25.716 1.00 63.88 164 SER A O 1
ATOM 1211 N N . GLN A 1 165 ? 11.430 -11.348 -25.524 1.00 66.38 165 GLN A N 1
ATOM 1212 C CA . GLN A 1 165 ? 10.875 -9.998 -25.405 1.00 66.38 165 GLN A CA 1
ATOM 1213 C C . GLN A 1 165 ? 11.327 -9.373 -24.070 1.00 66.38 165 GLN A C 1
ATOM 1215 O O . GLN A 1 165 ? 11.042 -9.944 -23.017 1.00 66.38 165 GLN A O 1
ATOM 1220 N N . PRO A 1 166 ? 11.980 -8.192 -24.071 1.00 77.44 166 PRO A N 1
ATOM 1221 C CA . PRO A 1 166 ? 12.504 -7.569 -22.850 1.00 77.44 166 PRO A CA 1
ATOM 1222 C C . PRO A 1 166 ? 11.399 -7.072 -21.905 1.00 77.44 166 PRO A C 1
ATOM 1224 O O . PRO A 1 166 ? 11.672 -6.707 -20.765 1.00 77.44 166 PRO A O 1
ATOM 1227 N N . VAL A 1 167 ? 10.146 -7.049 -22.371 1.00 85.81 167 VAL A N 1
ATOM 1228 C CA . VAL A 1 167 ? 8.979 -6.599 -21.614 1.00 85.81 167 VAL A CA 1
ATOM 1229 C C . VAL A 1 167 ? 7.974 -7.737 -21.517 1.00 85.81 167 VAL A C 1
ATOM 1231 O O . VAL A 1 167 ? 7.423 -8.181 -22.522 1.00 85.81 167 VAL A O 1
ATOM 1234 N N . THR A 1 168 ? 7.682 -8.161 -20.289 1.00 85.62 168 THR A N 1
ATOM 1235 C CA . THR A 1 168 ? 6.615 -9.124 -20.005 1.00 85.62 168 THR A CA 1
ATOM 1236 C C . THR A 1 168 ? 5.411 -8.389 -19.431 1.00 85.62 168 THR A C 1
ATOM 1238 O O . THR A 1 168 ? 5.506 -7.745 -18.388 1.00 85.62 168 THR A O 1
ATOM 1241 N N . ARG A 1 169 ? 4.260 -8.482 -20.104 1.00 87.69 169 ARG A N 1
ATOM 1242 C CA . ARG A 1 169 ? 2.975 -8.047 -19.541 1.00 87.69 169 ARG A CA 1
ATOM 1243 C C . ARG A 1 169 ? 2.364 -9.221 -18.786 1.00 87.69 169 ARG A C 1
ATOM 1245 O O . ARG A 1 169 ? 2.187 -10.287 -19.366 1.00 87.69 169 ARG A O 1
ATOM 1252 N N . CYS A 1 170 ? 2.041 -9.025 -17.515 1.00 85.19 170 CYS A N 1
ATOM 1253 C CA . CYS A 1 170 ? 1.324 -10.012 -16.714 1.00 85.19 170 CYS A CA 1
ATOM 1254 C C . CYS A 1 170 ? -0.104 -9.526 -16.425 1.00 85.19 170 CYS A C 1
ATOM 1256 O O . CYS A 1 170 ? -0.391 -8.333 -16.514 1.00 85.19 170 CYS A O 1
ATOM 1258 N N . ASN A 1 171 ? -0.988 -10.448 -16.041 1.00 88.69 171 ASN A N 1
ATOM 1259 C CA . ASN A 1 171 ? -2.373 -10.137 -15.665 1.00 88.69 171 ASN A CA 1
ATOM 1260 C C . ASN A 1 171 ? -2.534 -9.869 -14.160 1.00 88.69 171 ASN A C 1
ATOM 1262 O O . ASN A 1 171 ? -3.638 -9.957 -13.631 1.00 88.69 171 ASN A O 1
ATOM 1266 N N . ARG A 1 172 ? -1.436 -9.581 -13.451 1.00 90.88 172 ARG A N 1
ATOM 1267 C CA . ARG A 1 172 ? -1.476 -9.335 -12.008 1.00 90.88 172 ARG A CA 1
ATOM 1268 C C . ARG A 1 172 ? -1.871 -7.901 -11.712 1.00 90.88 172 ARG A C 1
ATOM 1270 O O . ARG A 1 172 ? -1.492 -6.974 -12.426 1.00 90.88 172 ARG A O 1
ATOM 1277 N N . LEU A 1 173 ? -2.629 -7.733 -10.637 1.00 95.31 173 LEU A N 1
ATOM 1278 C CA . LEU A 1 173 ? -3.127 -6.431 -10.218 1.00 95.31 173 LEU A CA 1
ATOM 1279 C C . LEU A 1 173 ? -1.997 -5.570 -9.630 1.00 95.31 173 LEU A C 1
ATOM 1281 O O . LEU A 1 173 ? -1.052 -6.123 -9.056 1.00 95.31 173 LEU A O 1
ATOM 1285 N N . PRO A 1 174 ? -2.087 -4.232 -9.738 1.00 97.00 174 PRO A N 1
ATOM 1286 C CA . PRO A 1 174 ? -1.172 -3.329 -9.051 1.00 97.00 174 PRO A CA 1
ATOM 1287 C C . PRO A 1 174 ? -1.173 -3.545 -7.535 1.00 97.00 174 PRO A C 1
ATOM 1289 O O . PRO A 1 174 ? -2.172 -3.971 -6.955 1.00 97.00 174 PRO A O 1
ATOM 1292 N N . LEU A 1 175 ? -0.057 -3.210 -6.893 1.00 98.12 175 LEU A N 1
ATOM 1293 C CA . LEU A 1 175 ? 0.115 -3.345 -5.449 1.00 98.12 175 LEU A CA 1
ATOM 1294 C C . LEU A 1 175 ? -0.077 -1.989 -4.767 1.00 98.12 175 LEU A C 1
ATOM 1296 O O . LEU A 1 175 ? 0.547 -1.003 -5.169 1.00 98.12 175 LEU A O 1
ATOM 1300 N N . TYR A 1 176 ? -0.884 -1.943 -3.709 1.00 98.12 176 TYR A N 1
ATOM 1301 C CA . TYR A 1 176 ? -0.946 -0.780 -2.823 1.00 98.12 176 TYR A CA 1
ATOM 1302 C C . TYR A 1 176 ? 0.299 -0.787 -1.939 1.00 98.12 176 TYR A C 1
ATOM 1304 O O . TYR A 1 176 ? 0.556 -1.772 -1.249 1.00 98.12 176 TYR A O 1
ATOM 1312 N N . PHE A 1 177 ? 1.084 0.283 -1.977 1.00 97.44 177 PHE A N 1
ATOM 1313 C CA . PHE A 1 177 ? 2.395 0.361 -1.346 1.00 97.44 177 PHE A CA 1
ATOM 1314 C C . PHE A 1 177 ? 2.448 1.526 -0.363 1.00 97.44 177 PHE A C 1
ATOM 1316 O O . PHE A 1 177 ? 2.315 2.686 -0.749 1.00 97.44 177 PHE A O 1
ATOM 1323 N N . GLN A 1 178 ? 2.656 1.215 0.909 1.00 93.88 178 GLN A N 1
ATOM 1324 C CA . GLN A 1 178 ? 2.595 2.157 2.017 1.00 93.88 178 GLN A CA 1
ATOM 1325 C C . GLN A 1 178 ? 3.927 2.191 2.759 1.00 93.88 178 GLN A C 1
ATOM 1327 O O . GLN A 1 178 ? 4.554 1.163 2.999 1.00 93.88 178 GLN A O 1
ATOM 1332 N N . HIS A 1 179 ? 4.314 3.380 3.195 1.00 90.88 179 HIS A N 1
ATOM 1333 C CA . HIS A 1 179 ? 5.247 3.574 4.302 1.00 90.88 179 HIS A CA 1
ATOM 1334 C C . HIS A 1 179 ? 4.700 4.657 5.224 1.00 90.88 179 HIS A C 1
ATOM 1336 O O . HIS A 1 179 ? 3.625 5.218 4.975 1.00 90.88 179 HIS A O 1
ATOM 1342 N N . GLN A 1 180 ? 5.436 4.980 6.289 1.00 85.25 180 GLN A N 1
ATOM 1343 C CA . GLN A 1 180 ? 5.040 6.063 7.174 1.00 85.25 180 GLN A CA 1
ATOM 1344 C C . GLN A 1 180 ? 4.864 7.358 6.375 1.00 85.25 180 GLN A C 1
ATOM 1346 O O . GLN A 1 180 ? 5.803 7.896 5.786 1.00 85.25 180 GLN A O 1
ATOM 1351 N N . GLY A 1 181 ? 3.621 7.819 6.374 1.00 85.88 181 GLY A N 1
ATOM 1352 C CA . GLY A 1 181 ?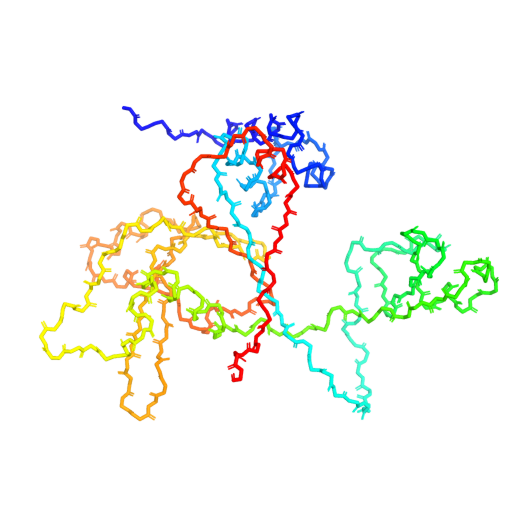 3.206 9.115 5.885 1.00 85.88 181 GLY A CA 1
ATOM 1353 C C . GLY A 1 181 ? 3.004 9.288 4.383 1.00 85.88 181 GLY A C 1
ATOM 1354 O O . GLY A 1 181 ? 2.754 10.409 3.953 1.00 85.88 181 GLY A O 1
ATOM 1355 N N . HIS A 1 182 ? 3.082 8.221 3.584 1.00 91.69 182 HIS A N 1
ATOM 1356 C CA . HIS A 1 182 ? 2.717 8.297 2.167 1.00 91.69 182 HIS A CA 1
ATOM 1357 C C . HIS A 1 182 ? 2.358 6.931 1.587 1.00 91.69 182 HIS A C 1
ATOM 1359 O O . HIS A 1 182 ? 2.872 5.899 2.030 1.00 91.69 182 HIS A O 1
ATOM 1365 N N . SER A 1 183 ? 1.506 6.938 0.565 1.00 94.75 183 SER A N 1
ATOM 1366 C CA . SER A 1 183 ? 1.118 5.743 -0.180 1.00 94.75 183 SER A CA 1
ATOM 1367 C C . SER A 1 183 ? 1.254 5.946 -1.683 1.00 94.75 183 SER A C 1
ATOM 1369 O O . SER A 1 183 ? 1.115 7.046 -2.217 1.00 94.75 183 SER A O 1
ATOM 1371 N N . ARG A 1 184 ? 1.603 4.862 -2.371 1.00 96.50 184 ARG A N 1
ATOM 1372 C CA . ARG A 1 184 ? 1.893 4.800 -3.805 1.00 96.50 184 ARG A CA 1
ATOM 1373 C C . ARG A 1 184 ? 1.351 3.487 -4.365 1.00 96.50 184 ARG A C 1
ATOM 1375 O O . ARG A 1 184 ? 0.977 2.588 -3.617 1.00 96.50 184 ARG A O 1
ATOM 1382 N N . THR A 1 185 ? 1.308 3.362 -5.685 1.00 97.69 185 THR A N 1
ATOM 1383 C CA . THR A 1 185 ? 0.871 2.128 -6.357 1.00 97.69 185 THR A CA 1
ATOM 1384 C C . THR A 1 185 ? 2.017 1.535 -7.167 1.00 97.69 185 THR A C 1
ATOM 1386 O O . THR A 1 185 ? 2.502 2.188 -8.087 1.00 97.69 185 THR A O 1
ATOM 1389 N N . ILE A 1 186 ? 2.446 0.304 -6.870 1.00 97.88 186 ILE A N 1
ATOM 1390 C CA . ILE A 1 186 ? 3.422 -0.411 -7.709 1.00 97.88 186 ILE A CA 1
ATOM 1391 C C . ILE A 1 186 ? 2.676 -1.036 -8.890 1.00 97.88 186 ILE A C 1
ATOM 1393 O O . ILE A 1 186 ? 1.778 -1.855 -8.699 1.00 97.88 186 ILE A O 1
ATOM 1397 N N . VAL A 1 187 ? 3.073 -0.682 -10.111 1.00 96.94 187 VAL A N 1
ATOM 1398 C CA . VAL A 1 187 ? 2.492 -1.207 -11.363 1.00 96.94 187 VAL A CA 1
ATOM 1399 C C . VAL A 1 187 ? 3.431 -2.145 -12.121 1.00 96.94 187 VAL A C 1
ATOM 1401 O O . VAL A 1 187 ? 3.054 -2.700 -13.149 1.00 96.94 187 VAL A O 1
ATOM 1404 N N . GLY A 1 188 ? 4.653 -2.330 -11.625 1.00 95.31 188 GLY A N 1
ATOM 1405 C CA . GLY A 1 188 ? 5.618 -3.260 -12.189 1.00 95.31 188 GLY A CA 1
ATOM 1406 C C . GLY A 1 188 ? 7.003 -3.109 -11.575 1.00 95.31 188 GLY A C 1
ATOM 1407 O O . GLY A 1 188 ? 7.221 -2.313 -10.659 1.00 95.31 188 GLY A O 1
ATOM 1408 N N . ILE A 1 189 ? 7.943 -3.881 -12.106 1.00 93.88 189 ILE A N 1
ATOM 1409 C CA . ILE A 1 189 ? 9.334 -3.913 -11.666 1.00 93.88 189 ILE A CA 1
ATOM 1410 C C . ILE A 1 189 ? 10.244 -4.179 -12.865 1.00 93.88 189 ILE A C 1
ATOM 1412 O O . ILE A 1 189 ? 9.936 -4.992 -13.734 1.00 93.88 189 ILE A O 1
ATOM 1416 N N . GLU A 1 190 ? 11.356 -3.461 -12.913 1.00 91.00 190 GLU A N 1
ATOM 1417 C CA . GLU A 1 190 ? 12.418 -3.613 -13.899 1.00 91.00 190 GLU A CA 1
ATOM 1418 C C . GLU A 1 190 ? 13.641 -4.226 -13.219 1.00 91.00 190 GLU A C 1
ATOM 1420 O O . GLU A 1 190 ? 13.979 -3.859 -12.091 1.00 91.00 190 GLU A O 1
ATOM 1425 N N . ARG A 1 191 ? 14.303 -5.148 -13.921 1.00 86.00 191 ARG A N 1
ATOM 1426 C CA . ARG A 1 191 ? 15.573 -5.741 -13.508 1.00 86.00 191 ARG A CA 1
ATOM 1427 C C . ARG A 1 191 ? 16.614 -5.480 -14.585 1.00 86.00 191 ARG A C 1
ATOM 1429 O O . ARG A 1 191 ? 16.442 -5.908 -15.724 1.00 86.00 191 ARG A O 1
ATOM 1436 N N . THR A 1 192 ? 17.693 -4.812 -14.214 1.00 81.62 192 THR A N 1
ATOM 1437 C CA . THR A 1 192 ? 18.827 -4.507 -15.088 1.00 81.62 192 THR A CA 1
ATOM 1438 C C . THR A 1 192 ? 20.046 -5.315 -14.665 1.00 81.62 192 THR A C 1
ATOM 1440 O O . THR A 1 192 ? 20.330 -5.460 -13.478 1.00 81.62 192 THR A O 1
ATOM 1443 N N . SER A 1 193 ? 20.759 -5.868 -15.645 1.00 74.75 193 SER A N 1
ATOM 1444 C CA . SER A 1 193 ? 22.012 -6.589 -15.423 1.00 74.75 193 SER A CA 1
ATOM 1445 C C . SER A 1 193 ? 23.175 -5.698 -15.830 1.00 74.75 193 SER A C 1
ATOM 1447 O O . SER A 1 193 ? 23.247 -5.279 -16.984 1.00 74.75 193 SER A O 1
ATOM 1449 N N . SER A 1 194 ? 24.095 -5.454 -14.903 1.00 68.38 194 SER A N 1
ATOM 1450 C CA . SER A 1 194 ? 25.355 -4.763 -15.178 1.00 68.38 194 SER A CA 1
ATOM 1451 C C . SER A 1 194 ? 26.487 -5.799 -15.227 1.00 68.38 194 SER A C 1
ATOM 1453 O O . SER A 1 194 ? 26.511 -6.690 -14.373 1.00 68.38 194 SER A O 1
ATOM 1455 N N . PRO A 1 195 ? 27.418 -5.746 -16.201 1.00 60.31 195 PRO A N 1
ATOM 1456 C CA . PRO A 1 195 ? 28.543 -6.680 -16.256 1.00 60.31 195 PRO A CA 1
ATOM 1457 C C . PRO A 1 195 ? 29.335 -6.656 -14.939 1.00 60.31 195 PRO A C 1
ATOM 1459 O O . PRO A 1 195 ? 29.784 -5.596 -14.514 1.00 60.31 195 PRO A O 1
ATOM 1462 N N . GLY A 1 196 ? 29.487 -7.813 -14.287 1.00 55.25 196 GLY A N 1
ATOM 1463 C CA . GLY A 1 196 ? 30.266 -7.950 -13.047 1.00 55.25 196 GLY A CA 1
ATOM 1464 C C . GLY A 1 196 ? 29.551 -7.568 -11.743 1.00 55.25 196 GLY A C 1
ATOM 1465 O O . GLY A 1 196 ? 30.185 -7.607 -10.691 1.00 55.25 196 GLY A O 1
ATOM 1466 N N . HIS A 1 197 ? 28.254 -7.238 -11.774 1.00 60.91 197 HIS A N 1
ATOM 1467 C CA . HIS A 1 197 ? 27.468 -6.898 -10.580 1.00 60.91 197 HIS A CA 1
ATOM 1468 C C . HIS A 1 197 ? 26.192 -7.742 -10.448 1.00 60.91 197 HIS A C 1
ATOM 1470 O O . HIS A 1 197 ? 25.699 -8.319 -11.418 1.00 60.91 197 HIS A O 1
ATOM 1476 N N . ASN A 1 198 ? 25.643 -7.785 -9.228 1.00 65.75 198 ASN A N 1
ATOM 1477 C CA . ASN A 1 198 ? 24.293 -8.292 -8.981 1.00 65.75 198 ASN A CA 1
ATOM 1478 C C . ASN A 1 198 ? 23.256 -7.470 -9.759 1.00 65.75 198 ASN A C 1
ATOM 1480 O O . ASN A 1 198 ? 23.500 -6.325 -10.134 1.00 65.75 198 ASN A O 1
ATOM 1484 N N . PHE A 1 199 ? 22.085 -8.063 -9.989 1.00 71.19 199 PHE A N 1
ATOM 1485 C CA . PHE A 1 199 ? 20.985 -7.372 -10.650 1.00 71.19 199 PHE A CA 1
ATOM 1486 C C . PHE A 1 199 ? 20.546 -6.130 -9.870 1.00 71.19 199 PHE A C 1
ATOM 1488 O O . PHE A 1 199 ? 20.284 -6.206 -8.669 1.00 71.19 199 PHE A O 1
ATOM 1495 N N . ASP A 1 200 ? 20.380 -5.025 -10.590 1.00 80.44 200 ASP A N 1
ATOM 1496 C CA . ASP A 1 200 ? 19.739 -3.821 -10.080 1.00 80.44 200 ASP A CA 1
ATOM 1497 C C . ASP A 1 200 ? 18.232 -3.903 -10.328 1.00 80.44 200 ASP A C 1
ATOM 1499 O O . ASP A 1 200 ? 17.787 -4.296 -11.411 1.00 80.44 200 ASP A O 1
ATOM 1503 N N . TYR A 1 201 ? 17.440 -3.499 -9.336 1.00 86.19 201 TYR A N 1
ATOM 1504 C CA . TYR A 1 201 ? 15.983 -3.458 -9.442 1.00 86.19 201 TYR A CA 1
ATOM 1505 C C . TYR A 1 201 ? 15.459 -2.026 -9.355 1.00 86.19 201 TYR A C 1
ATOM 1507 O O . TYR A 1 201 ? 15.906 -1.226 -8.526 1.00 86.19 201 TYR A O 1
ATOM 1515 N N . SER A 1 202 ? 14.454 -1.729 -10.177 1.00 90.06 202 SER A N 1
ATOM 1516 C CA . SER A 1 202 ? 13.683 -0.487 -10.122 1.00 90.06 202 SER A CA 1
ATOM 1517 C C . SER A 1 202 ? 12.189 -0.785 -10.076 1.00 90.06 202 SER A C 1
ATOM 1519 O O . SER A 1 202 ? 11.652 -1.447 -10.961 1.00 90.06 202 SER A O 1
ATOM 1521 N N . LEU A 1 203 ? 11.499 -0.268 -9.061 1.00 94.75 203 LEU A N 1
ATOM 1522 C CA . LEU A 1 203 ? 10.040 -0.305 -8.992 1.00 94.75 203 LEU A CA 1
ATOM 1523 C C . LEU A 1 203 ? 9.440 0.723 -9.947 1.00 94.75 203 LEU A C 1
ATOM 1525 O O . LEU A 1 203 ? 9.953 1.837 -10.062 1.00 94.75 203 LEU A O 1
ATOM 1529 N N . LEU A 1 204 ? 8.325 0.361 -10.578 1.00 95.44 204 LEU A N 1
ATOM 1530 C CA . LEU A 1 204 ? 7.478 1.276 -11.336 1.00 95.44 204 LEU A CA 1
ATOM 1531 C C . LEU A 1 204 ? 6.332 1.735 -10.421 1.00 95.44 204 LEU A C 1
ATOM 1533 O O . LEU A 1 204 ? 5.394 0.974 -10.186 1.00 95.44 204 LEU A O 1
ATOM 1537 N N . LEU A 1 205 ? 6.428 2.947 -9.868 1.00 95.31 205 LEU A N 1
ATOM 1538 C CA . LEU A 1 205 ? 5.484 3.520 -8.904 1.00 95.31 205 LEU A CA 1
ATOM 1539 C C . LEU A 1 205 ? 4.636 4.627 -9.532 1.00 95.31 205 LEU A C 1
ATOM 1541 O O . LEU A 1 205 ? 5.164 5.573 -10.104 1.00 95.31 205 LEU A O 1
ATOM 1545 N N . LEU A 1 206 ? 3.323 4.561 -9.342 1.00 95.00 206 LEU A N 1
ATOM 1546 C CA . LEU A 1 206 ? 2.431 5.700 -9.534 1.00 95.00 206 LEU A CA 1
ATOM 1547 C C . LEU A 1 206 ? 2.232 6.396 -8.187 1.00 95.00 206 LEU A C 1
ATOM 1549 O O . LEU A 1 206 ? 1.772 5.775 -7.224 1.00 95.00 206 LEU A O 1
ATOM 1553 N N . ASP A 1 207 ? 2.594 7.673 -8.125 1.00 93.62 207 ASP A N 1
ATOM 1554 C CA . ASP A 1 207 ? 2.519 8.485 -6.913 1.00 93.62 207 ASP A CA 1
ATOM 1555 C C . ASP A 1 207 ? 1.392 9.530 -7.039 1.00 93.62 207 ASP A C 1
ATOM 1557 O O . ASP A 1 207 ? 1.433 10.355 -7.960 1.00 93.62 207 ASP A O 1
ATOM 1561 N N . PRO A 1 208 ? 0.386 9.517 -6.142 1.00 92.81 208 PRO A N 1
ATOM 1562 C CA . PRO A 1 208 ? -0.730 10.464 -6.185 1.00 92.81 208 PRO A CA 1
ATOM 1563 C C . PRO A 1 208 ? -0.313 11.918 -5.905 1.00 92.81 208 PRO A C 1
ATOM 1565 O O . PRO A 1 208 ? -1.075 12.835 -6.197 1.00 92.81 208 PRO A O 1
ATOM 1568 N N . GLY A 1 209 ? 0.883 12.149 -5.357 1.00 90.19 209 GLY A N 1
ATOM 1569 C CA . GLY A 1 209 ? 1.458 13.477 -5.146 1.00 90.19 209 GLY A CA 1
ATOM 1570 C C . GLY A 1 209 ? 2.060 14.106 -6.407 1.00 90.19 209 GLY A C 1
ATOM 1571 O O . GLY A 1 209 ? 2.441 15.278 -6.385 1.00 90.19 209 GLY A O 1
ATOM 1572 N N . ILE A 1 210 ? 2.160 13.367 -7.517 1.00 88.31 210 ILE A N 1
ATOM 1573 C CA . ILE A 1 210 ? 2.675 13.911 -8.777 1.00 88.31 210 ILE A CA 1
ATOM 1574 C C . ILE A 1 210 ? 1.604 14.766 -9.452 1.00 88.31 210 ILE A C 1
ATOM 1576 O O . ILE A 1 210 ? 0.505 14.310 -9.754 1.00 88.31 210 ILE A O 1
ATOM 1580 N N . SER A 1 211 ? 1.968 16.008 -9.773 1.00 88.94 211 SER A N 1
ATOM 1581 C CA . SER A 1 211 ? 1.111 16.898 -10.555 1.00 88.94 211 SER A CA 1
ATOM 1582 C C . SER A 1 211 ? 0.854 16.346 -11.961 1.00 88.94 211 SER A C 1
ATOM 1584 O O . SER A 1 211 ? 1.796 16.090 -12.722 1.00 88.94 211 SER A O 1
ATOM 1586 N N . THR A 1 212 ? -0.426 16.259 -12.336 1.00 91.06 212 THR A N 1
ATOM 1587 C CA . THR A 1 212 ? -0.883 15.824 -13.664 1.00 91.06 212 THR A CA 1
ATOM 1588 C C . THR A 1 212 ? -0.213 16.605 -14.789 1.00 91.06 212 THR A C 1
ATOM 1590 O O . THR A 1 212 ? 0.232 16.005 -15.764 1.00 91.06 212 THR A O 1
ATOM 1593 N N . SER A 1 213 ? -0.073 17.928 -14.650 1.00 90.94 213 SER A N 1
ATOM 1594 C CA . SER A 1 213 ? 0.536 18.767 -15.689 1.00 90.94 213 SER A CA 1
ATOM 1595 C C . SER A 1 213 ? 2.027 18.475 -15.861 1.00 90.94 213 SER A C 1
ATOM 1597 O O . SER A 1 213 ? 2.518 18.395 -16.985 1.00 90.94 213 SER A O 1
ATOM 1599 N N . SER A 1 214 ? 2.752 18.249 -14.761 1.00 86.56 214 SER A N 1
ATOM 1600 C CA . SER A 1 214 ? 4.174 17.891 -14.808 1.00 86.56 214 SER A CA 1
ATOM 1601 C C . SER A 1 214 ? 4.387 16.545 -15.501 1.00 86.56 214 SER A C 1
ATOM 1603 O O . SER A 1 214 ? 5.242 16.436 -16.386 1.00 86.56 214 SER A O 1
ATOM 1605 N N . LEU A 1 215 ? 3.570 15.546 -15.149 1.00 86.81 215 LEU A N 1
ATOM 1606 C CA . LEU A 1 215 ? 3.628 14.228 -15.768 1.00 86.81 215 LEU A CA 1
ATOM 1607 C C . LEU A 1 215 ? 3.282 14.307 -17.260 1.00 86.81 215 LEU A C 1
ATOM 1609 O O . LEU A 1 215 ? 4.068 13.842 -18.085 1.00 86.81 215 LEU A O 1
ATOM 1613 N N . GLN A 1 216 ? 2.170 14.959 -17.612 1.00 92.50 216 GLN A N 1
ATOM 1614 C CA . GLN A 1 216 ? 1.726 15.128 -18.997 1.00 92.50 216 GLN A CA 1
ATOM 1615 C C . GLN A 1 216 ? 2.789 15.815 -19.861 1.00 92.50 216 GLN A C 1
ATOM 1617 O O . GLN A 1 216 ? 3.089 15.328 -20.949 1.00 92.50 216 GLN A O 1
ATOM 1622 N N . ASN A 1 217 ? 3.418 16.882 -19.360 1.00 90.88 217 ASN A N 1
ATOM 1623 C CA . ASN A 1 217 ? 4.487 17.577 -20.078 1.00 90.88 217 ASN A CA 1
ATOM 1624 C C . ASN A 1 217 ? 5.706 16.670 -20.304 1.00 90.88 217 ASN A C 1
ATOM 1626 O O . ASN A 1 217 ? 6.236 16.621 -21.413 1.00 90.88 217 ASN A O 1
ATOM 1630 N N . SER A 1 218 ? 6.128 15.913 -19.283 1.00 90.62 218 SER A N 1
ATOM 1631 C CA . SER A 1 218 ? 7.271 14.991 -19.403 1.00 90.62 218 SER A CA 1
ATOM 1632 C C . SER A 1 218 ? 7.021 13.859 -20.406 1.00 90.62 218 SER A C 1
ATOM 1634 O O . SER A 1 218 ? 7.928 13.465 -21.142 1.00 90.62 218 SER A O 1
ATOM 1636 N N . LEU A 1 219 ? 5.778 13.368 -20.475 1.00 91.50 219 LEU A N 1
ATOM 1637 C CA . LEU A 1 219 ? 5.362 12.338 -21.422 1.00 91.50 219 LEU A CA 1
ATOM 1638 C C . LEU A 1 219 ? 5.251 12.898 -22.843 1.00 91.50 219 LEU A C 1
ATOM 1640 O O . LEU A 1 219 ? 5.752 12.276 -23.774 1.00 91.50 219 LEU A O 1
ATOM 1644 N N . ALA A 1 220 ? 4.659 14.082 -23.020 1.00 92.62 220 ALA A N 1
ATOM 1645 C CA . ALA A 1 220 ? 4.546 14.725 -24.330 1.00 92.62 220 ALA A CA 1
ATOM 1646 C C . ALA A 1 220 ? 5.924 15.007 -24.950 1.00 92.62 220 ALA A C 1
ATOM 1648 O O . ALA A 1 220 ? 6.121 14.816 -26.145 1.00 92.62 220 ALA A O 1
ATOM 1649 N N . GLN A 1 221 ? 6.894 15.404 -24.124 1.00 91.81 221 GLN A N 1
ATOM 1650 C CA . GLN A 1 221 ? 8.268 15.669 -24.556 1.00 91.81 221 GLN A CA 1
ATOM 1651 C C . GLN A 1 221 ? 9.140 14.408 -24.634 1.00 91.81 221 GLN A C 1
ATOM 1653 O O . GLN A 1 221 ? 10.279 14.498 -25.080 1.00 91.81 221 GLN A O 1
ATOM 1658 N N . GLN A 1 222 ? 8.647 13.249 -24.172 1.00 88.19 222 GLN A N 1
ATOM 1659 C CA . GLN A 1 222 ? 9.414 11.999 -24.049 1.00 88.19 222 GLN A CA 1
ATOM 1660 C C . GLN A 1 222 ? 10.732 12.159 -23.265 1.00 88.19 222 GLN A C 1
ATOM 1662 O O . GLN A 1 222 ? 11.681 11.396 -23.437 1.00 88.19 222 GLN A O 1
ATOM 1667 N N . GLN A 1 223 ? 10.794 13.131 -22.353 1.00 84.12 223 GLN A N 1
ATOM 1668 C CA . GLN A 1 223 ? 11.994 13.458 -21.589 1.00 84.12 223 GLN A CA 1
ATOM 1669 C C . GLN A 1 223 ? 11.719 13.385 -20.095 1.00 84.12 223 GLN A C 1
ATOM 1671 O O . GLN A 1 223 ? 10.704 13.868 -19.600 1.00 84.12 223 GLN A O 1
ATOM 1676 N N . ARG A 1 224 ? 12.669 12.814 -19.348 1.00 83.25 224 ARG A N 1
ATOM 1677 C CA . ARG A 1 224 ? 12.681 12.790 -17.873 1.00 83.25 224 ARG A CA 1
ATOM 1678 C C . ARG A 1 224 ? 11.466 12.115 -17.215 1.00 83.25 224 ARG A C 1
ATOM 1680 O O . ARG A 1 224 ? 11.433 12.074 -15.992 1.00 83.25 224 ARG A O 1
ATOM 1687 N N . TRP A 1 225 ? 10.522 11.537 -17.964 1.00 84.75 225 TRP A N 1
ATOM 1688 C CA . TRP A 1 225 ? 9.348 10.834 -17.423 1.00 84.75 225 TRP A CA 1
ATOM 1689 C C . TRP A 1 225 ? 9.742 9.685 -16.482 1.00 84.75 225 TRP A C 1
ATOM 1691 O O . TRP A 1 225 ? 9.074 9.444 -15.483 1.00 84.75 225 TRP A O 1
ATOM 1701 N N . GLN A 1 226 ? 10.882 9.030 -16.740 1.00 87.06 226 GLN A N 1
ATOM 1702 C CA . GLN A 1 226 ? 11.366 7.911 -15.927 1.00 87.06 226 GLN A CA 1
ATOM 1703 C C . GLN A 1 226 ? 11.563 8.289 -14.458 1.00 87.06 226 GLN A C 1
ATOM 1705 O O . GLN A 1 226 ? 11.240 7.488 -13.595 1.00 87.06 226 GLN A O 1
ATOM 1710 N N . ARG A 1 227 ? 12.000 9.516 -14.140 1.00 84.50 227 ARG A N 1
ATOM 1711 C CA . ARG A 1 227 ? 12.194 9.950 -12.741 1.00 84.50 227 ARG A CA 1
ATOM 1712 C C . ARG A 1 227 ? 10.888 10.032 -11.939 1.00 84.50 227 ARG A C 1
ATOM 1714 O O . ARG A 1 227 ? 10.938 10.143 -10.723 1.00 84.50 227 ARG A O 1
ATOM 1721 N N . HIS A 1 228 ? 9.749 10.074 -12.634 1.00 82.88 228 HIS A N 1
ATOM 1722 C CA . HIS A 1 228 ? 8.419 10.166 -12.037 1.00 82.88 228 HIS A CA 1
ATOM 1723 C C . HIS A 1 228 ? 7.825 8.787 -11.724 1.00 82.88 228 HIS A C 1
ATOM 1725 O O . HIS A 1 228 ? 6.842 8.722 -11.000 1.00 82.88 228 HIS A O 1
ATOM 1731 N N . ILE A 1 229 ? 8.385 7.708 -12.283 1.00 88.88 229 ILE A N 1
ATOM 1732 C CA . ILE A 1 229 ? 7.835 6.352 -12.142 1.00 88.88 229 ILE A CA 1
ATOM 1733 C C . ILE A 1 229 ? 8.873 5.324 -11.692 1.00 88.88 229 ILE A C 1
ATOM 1735 O O . ILE A 1 229 ? 8.519 4.377 -11.004 1.00 88.88 229 ILE A O 1
ATOM 1739 N N . LYS A 1 230 ? 10.153 5.479 -12.044 1.00 88.94 230 LYS A N 1
ATOM 1740 C CA . LYS A 1 230 ? 11.219 4.539 -11.688 1.00 88.94 230 LYS A CA 1
ATOM 1741 C C . LYS A 1 230 ? 11.848 4.915 -10.354 1.00 88.94 230 LYS A C 1
ATOM 1743 O O . LYS A 1 230 ? 12.459 5.974 -10.221 1.00 88.94 230 LYS A O 1
ATOM 1748 N N . HIS A 1 231 ? 11.757 4.002 -9.397 1.00 86.81 231 HIS A N 1
ATOM 1749 C CA . HIS A 1 231 ? 12.365 4.133 -8.079 1.00 86.81 231 HIS A CA 1
ATOM 1750 C C . HIS A 1 231 ? 13.274 2.936 -7.802 1.00 86.81 231 HIS A C 1
ATOM 1752 O O . HIS A 1 231 ? 12.803 1.814 -7.632 1.00 86.81 231 HIS A O 1
ATOM 1758 N N . GLY A 1 232 ? 14.583 3.180 -7.758 1.00 80.62 232 GLY A N 1
ATOM 1759 C CA . GLY A 1 232 ? 15.571 2.163 -7.394 1.00 80.62 232 GLY A CA 1
ATOM 1760 C C . GLY A 1 232 ? 15.681 1.951 -5.881 1.00 80.62 232 GLY A C 1
ATOM 1761 O O . GLY A 1 232 ? 15.102 2.697 -5.089 1.00 80.62 232 GLY A O 1
ATOM 1762 N N . MET A 1 233 ? 16.511 0.986 -5.477 1.00 76.56 233 MET A N 1
ATOM 1763 C CA . MET A 1 233 ? 16.776 0.623 -4.071 1.00 76.56 233 MET A CA 1
ATOM 1764 C C . MET A 1 233 ? 17.021 1.814 -3.138 1.00 76.56 233 MET A C 1
ATOM 1766 O O . MET A 1 233 ? 16.504 1.854 -2.028 1.00 76.56 233 MET A O 1
ATOM 1770 N N . ARG A 1 234 ? 17.777 2.824 -3.588 1.00 72.44 234 ARG A N 1
ATOM 1771 C CA . ARG A 1 234 ? 18.127 4.001 -2.769 1.00 72.44 234 ARG A CA 1
ATOM 1772 C C . ARG A 1 234 ? 16.921 4.864 -2.385 1.00 72.44 234 ARG A C 1
ATOM 1774 O O . ARG A 1 234 ? 17.002 5.609 -1.415 1.00 72.44 234 ARG A O 1
ATOM 1781 N N . ALA A 1 235 ? 15.823 4.774 -3.135 1.00 78.50 235 ALA A N 1
ATOM 1782 C CA . ALA A 1 235 ? 14.576 5.464 -2.819 1.00 78.50 235 ALA A CA 1
ATOM 1783 C C . ALA A 1 235 ? 13.744 4.729 -1.749 1.00 78.50 235 ALA A C 1
ATOM 1785 O O . ALA A 1 235 ? 12.757 5.283 -1.269 1.00 78.50 235 ALA A O 1
ATOM 1786 N N . LEU A 1 236 ? 14.129 3.501 -1.379 1.00 81.75 236 LEU A N 1
ATOM 1787 C CA . LEU A 1 236 ? 13.477 2.688 -0.357 1.00 81.75 236 LEU A CA 1
ATOM 1788 C C . LEU A 1 236 ? 14.216 2.823 0.985 1.00 81.75 236 LEU A C 1
ATOM 1790 O O . LEU A 1 236 ? 14.902 1.910 1.430 1.00 81.75 236 LEU A O 1
ATOM 1794 N N . ASN A 1 237 ? 14.084 3.975 1.643 1.00 80.06 237 ASN A N 1
ATOM 1795 C CA . ASN A 1 237 ? 14.844 4.323 2.853 1.00 80.06 237 ASN A CA 1
ATOM 1796 C C . ASN A 1 237 ? 14.025 4.392 4.160 1.00 80.06 237 ASN A C 1
ATOM 1798 O O . ASN A 1 237 ? 14.609 4.637 5.217 1.00 80.06 237 ASN A O 1
ATOM 1802 N N . HIS A 1 238 ? 12.709 4.172 4.114 1.00 83.31 238 HIS A N 1
ATOM 1803 C CA . HIS A 1 238 ? 11.871 4.059 5.308 1.00 83.31 238 HIS A CA 1
ATOM 1804 C C . HIS A 1 238 ? 12.141 2.759 6.087 1.00 83.31 238 HIS A C 1
ATOM 1806 O O . HIS A 1 238 ? 12.511 1.747 5.486 1.00 83.31 238 HIS A O 1
ATOM 1812 N N . PRO A 1 239 ? 11.966 2.778 7.424 1.00 78.38 239 PRO A N 1
ATOM 1813 C CA . PRO A 1 239 ? 12.235 1.619 8.277 1.00 78.38 239 PRO A CA 1
ATOM 1814 C C . PRO A 1 239 ? 11.268 0.461 8.022 1.00 78.38 239 PRO A C 1
ATOM 1816 O O . PRO A 1 239 ? 11.655 -0.697 8.164 1.00 78.38 239 PRO A O 1
ATOM 1819 N N . GLU A 1 240 ? 10.040 0.780 7.618 1.00 86.31 240 GLU A N 1
ATOM 1820 C CA . GLU A 1 240 ? 8.953 -0.172 7.441 1.00 86.31 240 GLU A CA 1
ATOM 1821 C C . GLU A 1 240 ? 8.173 0.147 6.170 1.00 86.31 240 GLU A C 1
ATOM 1823 O O . GLU A 1 240 ? 7.919 1.316 5.845 1.00 86.31 240 GLU A O 1
ATOM 1828 N N . TYR A 1 241 ? 7.763 -0.913 5.485 1.00 91.56 241 TYR A N 1
ATOM 1829 C CA . TYR A 1 241 ? 6.847 -0.847 4.362 1.00 91.56 241 TYR A CA 1
ATOM 1830 C C . TYR A 1 241 ? 5.725 -1.851 4.543 1.00 91.56 241 TYR A C 1
ATOM 1832 O O . TYR A 1 241 ? 5.932 -2.943 5.067 1.00 91.56 241 TYR A O 1
ATOM 1840 N N . GLN A 1 242 ? 4.552 -1.505 4.029 1.00 94.00 242 GLN A N 1
ATOM 1841 C CA . GLN A 1 242 ? 3.450 -2.438 3.883 1.00 94.00 242 GLN A CA 1
ATOM 1842 C C . GLN A 1 242 ? 3.020 -2.505 2.427 1.00 94.00 242 GLN A C 1
ATOM 1844 O O . GLN A 1 242 ? 2.934 -1.487 1.735 1.00 94.00 242 GLN A O 1
ATOM 1849 N N . ILE A 1 243 ? 2.731 -3.715 1.968 1.00 96.56 243 ILE A N 1
ATOM 1850 C CA . ILE A 1 243 ? 2.127 -3.956 0.666 1.00 96.56 243 ILE A CA 1
ATOM 1851 C C . ILE A 1 243 ? 0.770 -4.612 0.871 1.00 96.56 243 ILE A C 1
ATOM 1853 O O . ILE A 1 243 ? 0.656 -5.582 1.617 1.00 96.56 243 ILE A O 1
ATOM 1857 N N . MET A 1 244 ? -0.247 -4.127 0.161 1.00 97.75 244 MET A N 1
ATOM 1858 C CA . MET A 1 244 ? -1.483 -4.871 -0.044 1.00 97.75 244 MET A CA 1
ATOM 1859 C C . MET A 1 244 ? -1.604 -5.332 -1.492 1.00 97.75 244 MET A C 1
ATOM 1861 O O . MET A 1 244 ? -1.445 -4.550 -2.432 1.00 97.75 244 MET A O 1
ATOM 1865 N N . TYR A 1 245 ? -1.927 -6.613 -1.650 1.00 97.00 245 TYR A N 1
ATOM 1866 C CA . TYR A 1 245 ? -2.211 -7.252 -2.930 1.00 97.00 245 TYR A CA 1
ATOM 1867 C C . TYR A 1 245 ? -3.558 -7.968 -2.881 1.00 97.00 245 TYR A C 1
ATOM 1869 O O . TYR A 1 245 ? -4.108 -8.213 -1.807 1.00 97.00 245 TYR A O 1
ATOM 1877 N N . ILE A 1 246 ? -4.103 -8.283 -4.052 1.00 96.19 246 ILE A N 1
ATOM 1878 C CA . ILE A 1 246 ? -5.388 -8.965 -4.194 1.00 96.19 246 ILE A CA 1
ATOM 1879 C C . ILE A 1 246 ? -5.123 -10.365 -4.746 1.00 96.19 246 ILE A C 1
ATOM 1881 O O . ILE A 1 246 ? -4.456 -10.509 -5.769 1.00 96.19 246 ILE A O 1
ATOM 1885 N N . GLU A 1 247 ? -5.628 -11.384 -4.055 1.00 93.50 247 GLU A N 1
ATOM 1886 C CA . GLU A 1 247 ? -5.682 -12.755 -4.568 1.00 93.50 247 GLU A CA 1
ATOM 1887 C C . GLU A 1 247 ? -6.898 -12.944 -5.482 1.00 93.50 247 GLU A C 1
ATOM 1889 O O . GLU A 1 247 ? -7.930 -12.290 -5.313 1.00 93.50 247 GLU A O 1
ATOM 1894 N N . ASP A 1 248 ? -6.794 -13.883 -6.421 1.00 89.94 248 ASP A N 1
ATOM 1895 C CA . ASP A 1 248 ? -7.884 -14.203 -7.339 1.00 89.94 248 ASP A CA 1
ATOM 1896 C C . ASP A 1 248 ? -9.089 -14.816 -6.613 1.00 89.94 248 ASP A C 1
ATOM 1898 O O . ASP A 1 248 ? -8.950 -15.701 -5.766 1.00 89.94 248 ASP A O 1
ATOM 1902 N N . GLY A 1 249 ? -10.290 -14.405 -7.019 1.00 92.62 249 GLY A N 1
ATOM 1903 C CA . GLY A 1 249 ? -11.561 -14.940 -6.532 1.00 92.62 249 GLY A CA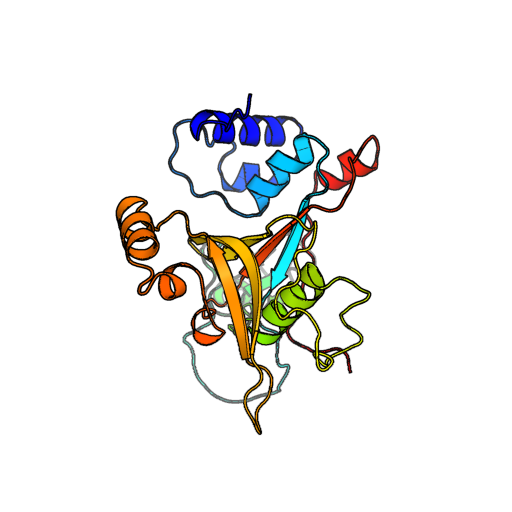 1
ATOM 1904 C C . GLY A 1 249 ? -12.242 -14.086 -5.459 1.00 92.62 249 GLY A C 1
ATOM 1905 O O . GLY A 1 249 ? -11.743 -13.047 -5.034 1.00 92.62 249 GLY A O 1
ATOM 1906 N N . ILE A 1 250 ? -13.431 -14.534 -5.047 1.00 96.56 250 ILE A N 1
ATOM 1907 C CA . ILE A 1 250 ? -14.290 -13.854 -4.069 1.00 96.56 250 ILE A CA 1
ATOM 1908 C C . ILE A 1 250 ? -14.446 -14.748 -2.841 1.00 96.56 250 ILE A C 1
ATOM 1910 O O . ILE A 1 250 ? -14.667 -15.953 -2.973 1.00 96.56 250 ILE A O 1
ATOM 1914 N N . ALA A 1 251 ? -14.297 -14.160 -1.658 1.00 96.44 251 ALA A N 1
ATOM 1915 C CA . ALA A 1 251 ? -14.501 -14.817 -0.378 1.00 96.44 251 ALA A CA 1
ATOM 1916 C C . ALA A 1 251 ? -15.974 -14.780 0.031 1.00 96.44 251 ALA A C 1
ATOM 1918 O O . ALA A 1 251 ? -16.632 -13.740 -0.039 1.00 96.44 251 ALA A O 1
ATOM 1919 N N . VAL A 1 252 ? -16.483 -15.915 0.508 1.00 95.69 252 VAL A N 1
ATOM 1920 C CA . VAL A 1 252 ? -17.877 -16.076 0.947 1.00 95.69 252 VAL A CA 1
ATOM 1921 C C . VAL A 1 252 ? -17.960 -16.894 2.236 1.00 95.69 252 VAL A C 1
ATOM 1923 O O . VAL A 1 252 ? -17.014 -17.582 2.622 1.00 95.69 252 VAL A O 1
ATOM 1926 N N . GLY A 1 253 ? -19.102 -16.822 2.923 1.00 96.56 253 GLY A N 1
ATOM 1927 C CA . GLY A 1 253 ? -19.384 -17.645 4.101 1.00 96.56 253 GLY A CA 1
ATOM 1928 C C . GLY A 1 253 ? -18.331 -17.493 5.203 1.00 96.56 253 GLY A C 1
ATOM 1929 O O . GLY A 1 253 ? -18.087 -16.390 5.692 1.00 96.56 253 GLY A O 1
ATOM 1930 N N . ARG A 1 254 ? -17.717 -18.613 5.600 1.00 96.75 254 ARG A N 1
ATOM 1931 C CA . ARG A 1 254 ? -16.720 -18.666 6.679 1.00 96.75 254 ARG A CA 1
ATOM 1932 C C . ARG A 1 254 ? -15.457 -17.865 6.359 1.00 96.75 254 ARG A C 1
ATOM 1934 O O . ARG A 1 254 ? -14.995 -17.125 7.222 1.00 96.75 254 ARG A O 1
ATOM 1941 N N . GLU A 1 255 ? -14.942 -17.967 5.133 1.00 95.94 255 GLU A N 1
ATOM 1942 C CA . GLU A 1 255 ? -13.731 -17.246 4.712 1.00 95.94 255 GLU A CA 1
ATOM 1943 C C . GLU A 1 255 ? -13.916 -15.731 4.877 1.00 95.94 255 GLU A C 1
ATOM 1945 O O . GLU A 1 255 ? -13.051 -15.041 5.412 1.00 95.94 255 GLU A O 1
ATOM 1950 N N . LEU A 1 256 ? -15.088 -15.212 4.496 1.00 96.81 256 LEU A N 1
ATOM 1951 C CA . LEU A 1 256 ? -15.404 -13.792 4.638 1.00 96.81 256 LEU A CA 1
ATOM 1952 C C . LEU A 1 256 ? -15.400 -13.336 6.106 1.00 96.81 256 LEU A C 1
ATOM 1954 O O . LEU A 1 256 ? -14.955 -12.228 6.402 1.00 96.81 256 LEU A O 1
ATOM 1958 N N . GLN A 1 257 ? -15.868 -14.180 7.034 1.00 96.88 257 GLN A N 1
ATOM 1959 C CA . GLN A 1 257 ? -15.805 -13.866 8.466 1.00 96.88 257 GLN A CA 1
ATOM 1960 C C . GLN A 1 257 ? -14.363 -13.863 8.982 1.00 96.88 257 GLN A C 1
ATOM 1962 O O . GLN A 1 257 ? -14.006 -12.995 9.773 1.00 96.88 257 GLN A O 1
ATOM 1967 N N . GLU A 1 258 ? -13.519 -14.782 8.510 1.00 94.75 258 GLU A N 1
ATOM 1968 C CA . GLU A 1 258 ? -12.096 -14.824 8.869 1.00 94.75 258 GLU A CA 1
ATOM 1969 C C . GLU A 1 258 ? -11.347 -13.586 8.346 1.00 94.75 258 GLU A C 1
ATOM 1971 O O . GLU A 1 258 ? -10.510 -13.019 9.052 1.00 94.75 258 GLU A O 1
ATOM 1976 N N . LEU A 1 259 ? -11.711 -13.093 7.156 1.00 94.50 259 LEU A N 1
ATOM 1977 C CA . LEU A 1 259 ? -11.151 -11.873 6.567 1.00 94.50 259 LEU A CA 1
ATOM 1978 C C . LEU A 1 259 ? -11.502 -10.585 7.328 1.00 94.50 259 LEU A C 1
ATOM 1980 O O . LEU A 1 259 ? -10.821 -9.576 7.127 1.00 94.50 259 LEU A O 1
ATOM 1984 N N . LYS A 1 260 ? -12.494 -10.587 8.228 1.00 94.31 260 LYS A N 1
ATOM 1985 C CA . LYS A 1 260 ? -12.793 -9.413 9.072 1.00 94.31 260 LYS A CA 1
ATOM 1986 C C . LYS A 1 260 ? -11.629 -9.022 9.973 1.00 94.31 260 LYS A C 1
ATOM 1988 O O . LYS A 1 260 ? -11.485 -7.847 10.309 1.00 94.31 260 LYS A O 1
ATOM 1993 N N . VAL A 1 261 ? -10.792 -9.989 10.342 1.00 92.38 261 VAL A N 1
ATOM 1994 C CA . VAL A 1 261 ? -9.561 -9.742 11.087 1.00 92.38 261 VAL A CA 1
ATOM 1995 C C . VAL A 1 261 ? -8.418 -9.552 10.094 1.00 92.38 261 VAL A C 1
ATOM 1997 O O . VAL A 1 261 ? -8.070 -10.451 9.323 1.00 92.38 261 VAL A O 1
ATOM 2000 N N . ILE A 1 262 ? -7.805 -8.369 10.105 1.00 89.94 262 ILE A N 1
ATOM 2001 C CA . ILE A 1 262 ? -6.624 -8.108 9.286 1.00 89.94 262 ILE A CA 1
ATOM 2002 C C . ILE A 1 262 ? -5.409 -8.726 9.971 1.00 89.94 262 ILE A C 1
ATOM 2004 O O . ILE A 1 262 ? -5.020 -8.337 11.068 1.00 89.94 262 ILE A O 1
ATOM 2008 N N . ARG A 1 263 ? -4.835 -9.728 9.304 1.00 86.62 263 ARG A N 1
ATOM 2009 C CA . ARG A 1 263 ? -3.542 -10.324 9.629 1.00 86.62 263 ARG A CA 1
ATOM 2010 C C . ARG A 1 263 ? -2.581 -9.986 8.502 1.00 86.62 263 ARG A C 1
ATOM 2012 O O . ARG A 1 263 ? -2.965 -10.104 7.333 1.00 86.62 263 ARG A O 1
ATOM 2019 N N . SER A 1 264 ? -1.374 -9.579 8.862 1.00 84.19 264 SER A N 1
ATOM 2020 C CA . SER A 1 264 ? -0.283 -9.356 7.926 1.00 84.19 264 SER A CA 1
ATOM 2021 C C . SER A 1 264 ? 0.664 -10.552 7.903 1.00 84.19 264 SER A C 1
ATOM 2023 O O . SER A 1 264 ? 0.847 -11.254 8.901 1.00 84.19 264 SER A O 1
ATOM 2025 N N . THR A 1 265 ? 1.253 -10.805 6.739 1.00 84.81 265 THR A N 1
ATOM 2026 C CA . THR A 1 265 ? 2.392 -11.713 6.607 1.00 84.81 265 THR A CA 1
ATOM 2027 C C . THR A 1 265 ? 3.666 -10.910 6.817 1.00 84.81 265 THR A C 1
ATOM 2029 O O . THR A 1 265 ? 3.908 -9.954 6.085 1.00 84.81 265 THR A O 1
ATOM 2032 N N . LEU A 1 266 ? 4.483 -11.294 7.795 1.00 77.44 266 LEU A N 1
ATOM 2033 C CA . LEU A 1 266 ? 5.771 -10.653 8.036 1.00 77.44 266 LEU A CA 1
ATOM 2034 C C . LEU A 1 266 ? 6.841 -11.261 7.124 1.00 77.44 266 LEU A C 1
ATOM 2036 O O . LEU A 1 266 ? 7.066 -12.471 7.164 1.00 77.44 266 LEU A O 1
ATOM 2040 N N . ILE A 1 267 ? 7.526 -10.422 6.350 1.00 72.00 267 ILE A N 1
ATOM 2041 C CA . ILE A 1 267 ? 8.725 -10.806 5.603 1.00 72.00 267 ILE A CA 1
ATOM 2042 C C . ILE A 1 267 ? 9.921 -10.153 6.282 1.00 72.00 267 ILE A C 1
ATOM 2044 O O . ILE A 1 267 ? 10.162 -8.953 6.149 1.00 72.00 267 ILE A O 1
ATOM 2048 N N . SER A 1 268 ? 10.663 -10.960 7.037 1.00 60.53 268 SER A N 1
ATOM 2049 C CA . SER A 1 268 ? 11.946 -10.560 7.600 1.00 60.53 268 SER A CA 1
ATOM 2050 C C . SER A 1 268 ? 13.043 -10.758 6.553 1.00 60.53 268 SER A C 1
ATOM 2052 O O . SER A 1 268 ? 13.017 -11.705 5.773 1.00 60.53 268 SER A O 1
ATOM 2054 N N . GLY A 1 269 ? 14.014 -9.847 6.520 1.00 48.28 269 GLY A N 1
ATOM 2055 C CA . GLY A 1 269 ? 15.064 -9.777 5.497 1.00 48.28 269 GLY A CA 1
ATOM 2056 C C . GLY A 1 269 ? 16.074 -10.931 5.430 1.00 48.28 269 GLY A C 1
ATOM 2057 O O . GLY A 1 269 ? 17.177 -10.712 4.935 1.00 48.28 269 GLY A O 1
ATOM 2058 N N . ARG A 1 270 ? 15.765 -12.132 5.937 1.00 39.06 270 ARG A N 1
ATOM 2059 C CA . ARG A 1 270 ? 16.614 -13.306 5.698 1.00 39.06 270 ARG A CA 1
ATOM 2060 C C . ARG A 1 270 ? 16.178 -13.995 4.403 1.00 39.06 270 ARG A C 1
ATOM 2062 O O . ARG A 1 270 ? 15.022 -14.410 4.322 1.00 39.06 270 ARG A O 1
ATOM 2069 N N . PRO A 1 271 ? 17.065 -14.148 3.406 1.00 29.48 271 PRO A N 1
ATOM 2070 C CA . PRO A 1 271 ? 16.807 -15.095 2.332 1.00 29.48 271 PRO A CA 1
ATOM 2071 C C . PRO A 1 271 ? 16.685 -16.514 2.925 1.00 29.48 271 PRO A C 1
ATOM 2073 O O . PRO A 1 271 ? 17.310 -16.785 3.955 1.00 29.48 271 PRO A O 1
ATOM 2076 N N . PRO A 1 272 ? 15.877 -17.406 2.325 1.00 27.42 272 PRO A N 1
ATOM 2077 C CA . PRO A 1 272 ? 15.910 -18.821 2.679 1.00 27.42 272 PRO A CA 1
ATOM 2078 C C . PRO A 1 272 ? 17.327 -19.363 2.436 1.00 27.42 272 PRO A C 1
ATOM 2080 O O . PRO A 1 272 ? 17.908 -19.079 1.386 1.00 27.42 272 PRO A O 1
ATOM 2083 N N . GLU A 1 273 ? 17.876 -20.062 3.434 1.00 28.42 273 GLU A N 1
ATOM 2084 C CA . GLU A 1 273 ? 19.134 -20.822 3.323 1.00 28.42 273 GLU A CA 1
ATOM 2085 C C . GLU A 1 273 ? 19.029 -21.944 2.283 1.00 28.42 273 GLU A C 1
ATOM 2087 O O . GLU A 1 273 ? 17.933 -22.544 2.160 1.00 28.42 273 GLU A O 1
#

InterPro domains:
  IPR000433 Zinc finger, ZZ-type [PS50135] (81-133)
  IPR000433 Zinc finger, ZZ-type [SM00291] (80-126)
  IPR012462 UFSP1/2/DUB, catalytic domain [PF07910] (5-243)
  IPR043145 Zinc finger, ZZ-type superfamily [G3DSA:3.30.60.90] (77-127)

Organism: NCBI:txid2026836

Radius of gyration: 22.59 Å; Cα contacts (8 Å, |Δi|>4): 431; chains: 1; bounding box: 50×40×74 Å

Mean predicted aligned error: 13.69 Å

Foldseek 3Di:
DDDDDDPLRLQVLLLVLVVVLAPVPQCVVVVSGDHPDPDDDDLRSVLSSCLSQQFAKAKAKQFADDDPDDDDDDDQDDFWDAPQAAPQPRDPTQGDWWKDQPPDPSHIHHPVRVPDPVCCVSDDIDTDTHPPLGARPLVLVQVVQVCQQCDPVRVVPPDPPVPHDQDDDDPFDWKWKDDPPAIWIFPHKHWDDDVPDDIWIWTFIGGPPDDPVVLVVCVVVVHPNCVNGTDTSVNRGGRMMMIMGTDDDGHDDPRSVVSSDHDYHYDYPDDDD

Sequence (273 aa):
MRCTLSIEALQAAVEAAWQAGFDRRGAQQLGHRLVGTRKWVGTTEAAALLRSFGIRARVVDFTGASQSTSQNGRGEAGNVHPGVQCDGCGQIPIRGPRYHSAVLPDYDLCAACQASPNHQAAAPFSALQPPAGGRCSPEALLQWVWQYFSGPAAAAAPQILPGSQPVTRCNRLPLYFQHQGHSRTIVGIERTSSPGHNFDYSLLLLDPGISTSSLQNSLAQQQRWQRHIKHGMRALNHPEYQIMYIEDGIAVGRELQELKVIRSTLISGRPPE

pLDDT: mean 81.75, std 17.93, range [27.42, 98.5]

Solvent-accessible surface area (backbone atoms only — not comparable to full-atom values): 16219 Å² total; per-residue (Å²): 136,90,82,78,76,52,72,59,55,47,29,46,46,35,49,50,17,35,73,75,51,21,33,60,65,62,29,57,78,50,69,70,61,47,63,95,59,87,77,87,80,54,69,65,52,56,32,26,35,42,36,65,76,20,38,44,53,44,40,36,37,34,37,28,54,82,79,91,70,85,86,89,83,89,79,98,81,76,45,55,36,81,93,37,57,16,76,74,80,64,44,68,51,28,61,49,53,36,29,36,28,76,75,42,85,94,40,30,23,28,57,72,43,64,74,33,79,92,50,55,88,46,52,60,65,45,78,41,70,48,83,68,90,35,57,26,44,51,64,51,56,52,50,50,53,46,45,60,68,53,33,85,82,48,70,80,54,94,66,84,53,93,90,56,75,94,72,82,88,64,96,72,78,62,30,44,36,35,41,92,93,50,65,34,35,37,74,50,73,48,78,47,81,49,94,98,52,75,73,46,52,28,39,32,37,51,51,83,85,59,54,65,66,62,52,50,52,21,56,76,68,75,43,76,46,57,74,69,31,53,43,42,60,87,73,56,74,59,49,44,39,38,39,34,42,72,52,92,67,74,44,56,76,69,57,38,60,58,58,23,57,84,65,66,47,77,49,55,52,68,76,86,132

Secondary structure (DSSP, 8-state):
---PPPHHHHHHHHHHHHHTTTTHHHHHHTTT--TT------HHHHHHHHHHTTEEEEEEEEEPPP----------S--EETT---TTT--SSEES-EEEESSSTT-EEEHHHHTSGGGGGG-SEEEE---------HHHHHHHHHHHHHHHHHTT--S--TT--S-----PPPEEEEETTEEEEEEEEEEEPPTTSPPEEEEEEE-TTS-HHHHHHHHHTTSSGGGGTEEEGGG--SS-EEEEEEEEEE--HHHHHHHTS--EEEEESPPP-

Nearest PDB structures (foldseek):
  6fge-assembly1_A  TM=8.697E-01  e=4.059E-12  Homo sapiens
  6ei1-assembly1_A  TM=8.744E-01  e=6.161E-12  Homo sapiens
  7oje-assembly1_A  TM=8.488E-01  e=1.986E-12  Tribolium castaneum
  7oje-assembly2_C  TM=8.393E-01  e=1.871E-12  Tribolium castaneum
  6ww3-assembly2_B  TM=8.983E-01  e=1.412E-03  Homo sapiens